Protein AF-A0A0H5DNP0-F1 (afdb_monomer_lite)

Secondary structure (DSSP, 8-state):
-------SSHHHHHHHHHHHHHHHHHHHHHHHHHHHHHHHHHHHHHHHHHHHHHHHHHHHHHHHHHH---EEEEEEEETTEEEEEEEE-SS---HHHHHHT--EEESS--EEEEESS-----TTEEEEEE-SSSS---EEEEEEESSS-TTSTT--EEEEEEESSS---EEESSHHHHHHHHHHHHHHHHHHHHHHHHHHHHHHHHHHHHHTTS---PPP-----

pLDDT: mean 80.4, std 15.65, range [38.09, 96.31]

Sequence (225 aa):
MIFRNGQRIGRRCLTLIEMLIVIAVLSFVGSLVAFGIHAARQKQLFLSEAEEVLKAARMAQDLLLILDADTTLKFQADEEGILYWISVEGGKADSFMRNLNKKRRLKSIHVVEFDDGMADREEGQLSLHFLSSGSSLPKGILRISTALSSKEDSALSRYIAFSGYPSYIRSVSTMEEARSIIEEDNEGGELVVRMMQEEVAQLSQRGTAVEGKSESKKPDEKNSP

Structure (mmCIF, N/CA/C/O backbone):
data_AF-A0A0H5DNP0-F1
#
_entry.id   AF-A0A0H5DNP0-F1
#
loop_
_atom_site.group_PDB
_atom_site.id
_atom_site.type_symbol
_atom_site.label_atom_id
_atom_site.label_alt_id
_atom_site.label_comp_id
_atom_site.label_asym_id
_atom_site.label_entity_id
_atom_site.label_seq_id
_atom_site.pdbx_PDB_ins_code
_atom_site.Cartn_x
_atom_site.Cartn_y
_atom_site.Cartn_z
_atom_site.occupancy
_atom_site.B_iso_or_equiv
_atom_site.auth_seq_id
_atom_site.auth_comp_id
_atom_site.auth_asym_id
_atom_site.auth_atom_id
_atom_site.pdbx_PDB_model_num
ATOM 1 N N . MET A 1 1 ? -47.467 -9.319 75.722 1.00 38.09 1 MET A N 1
ATOM 2 C CA . MET A 1 1 ? -46.742 -10.084 74.681 1.00 38.09 1 MET A CA 1
ATOM 3 C C . MET A 1 1 ? -46.503 -9.155 73.499 1.00 38.09 1 MET A C 1
ATOM 5 O O . MET A 1 1 ? -47.449 -8.844 72.794 1.00 38.09 1 MET A O 1
ATOM 9 N N . ILE A 1 2 ? -45.286 -8.627 73.344 1.00 38.56 2 ILE A N 1
ATOM 10 C CA . ILE A 1 2 ? -44.931 -7.697 72.259 1.00 38.56 2 ILE A CA 1
ATOM 11 C C . ILE A 1 2 ? -43.946 -8.430 71.345 1.00 38.56 2 ILE A C 1
ATOM 13 O O . ILE A 1 2 ? -42.793 -8.637 71.720 1.00 38.56 2 ILE A O 1
ATOM 17 N N . PHE A 1 3 ? -44.403 -8.855 70.166 1.00 44.28 3 PHE A N 1
ATOM 18 C CA . PHE A 1 3 ? -43.534 -9.420 69.134 1.00 44.28 3 PHE A CA 1
ATOM 19 C C . PHE A 1 3 ? -42.919 -8.283 68.308 1.00 44.28 3 PHE A C 1
ATOM 21 O O . PHE A 1 3 ? -43.591 -7.608 67.532 1.00 44.28 3 PHE A O 1
ATOM 28 N N . ARG A 1 4 ? -41.613 -8.075 68.498 1.00 48.22 4 ARG A N 1
ATOM 29 C CA . ARG A 1 4 ? -40.752 -7.223 67.668 1.00 48.22 4 ARG A CA 1
ATOM 30 C C . ARG A 1 4 ? -40.645 -7.811 66.254 1.00 48.22 4 ARG A C 1
ATOM 32 O O . ARG A 1 4 ? -39.921 -8.779 66.052 1.00 48.22 4 ARG A O 1
ATOM 39 N N . ASN A 1 5 ? -41.288 -7.180 65.274 1.00 51.72 5 ASN A N 1
ATOM 40 C CA . ASN A 1 5 ? -41.051 -7.404 63.845 1.00 51.72 5 ASN A CA 1
ATOM 41 C C . ASN A 1 5 ? -40.584 -6.087 63.215 1.00 51.72 5 ASN A C 1
ATOM 43 O O . ASN A 1 5 ? -41.399 -5.212 62.949 1.00 51.72 5 ASN A O 1
ATOM 47 N N . GLY A 1 6 ? -39.275 -5.912 63.003 1.00 52.75 6 GLY A N 1
ATOM 48 C CA . GLY A 1 6 ? -38.782 -4.636 62.468 1.00 52.75 6 GLY A CA 1
ATOM 49 C C . GLY A 1 6 ? -37.309 -4.540 62.072 1.00 52.75 6 GLY A C 1
ATOM 50 O O . GLY A 1 6 ? -36.767 -3.448 62.154 1.00 52.75 6 GLY A O 1
ATOM 51 N N . GLN A 1 7 ? -36.623 -5.624 61.673 1.00 53.94 7 GLN A N 1
ATOM 52 C CA . GLN A 1 7 ? -35.177 -5.536 61.358 1.00 53.94 7 GLN A CA 1
ATOM 53 C C . GLN A 1 7 ? -34.647 -6.398 60.190 1.00 53.94 7 GLN A C 1
ATOM 55 O O . GLN A 1 7 ? -33.447 -6.638 60.106 1.00 53.94 7 GLN A O 1
ATOM 60 N N . ARG A 1 8 ? -35.476 -6.852 59.237 1.00 51.91 8 ARG A N 1
ATOM 61 C CA . ARG A 1 8 ? -34.971 -7.679 58.107 1.00 51.91 8 ARG A CA 1
ATOM 62 C C . ARG A 1 8 ? -34.843 -6.975 56.750 1.00 51.91 8 ARG A C 1
ATOM 64 O O . ARG A 1 8 ? -34.269 -7.561 55.838 1.00 51.91 8 ARG A O 1
ATOM 71 N N . ILE A 1 9 ? -35.315 -5.735 56.604 1.00 55.84 9 ILE A N 1
ATOM 72 C CA . ILE A 1 9 ? -35.369 -5.053 55.294 1.00 55.84 9 ILE A CA 1
ATOM 73 C C . ILE A 1 9 ? -34.032 -4.363 54.942 1.00 55.84 9 ILE A C 1
ATOM 75 O O . ILE A 1 9 ? -33.612 -4.397 53.789 1.00 55.84 9 ILE A O 1
ATOM 79 N N . GLY A 1 10 ? -33.285 -3.847 55.927 1.00 53.66 10 GLY A N 1
ATOM 80 C CA . GLY A 1 10 ? -32.052 -3.077 55.683 1.00 53.66 10 GLY A CA 1
ATOM 81 C C . GLY A 1 10 ? -30.870 -3.863 55.093 1.00 53.66 10 GLY A C 1
ATOM 82 O O . GLY A 1 10 ? -30.075 -3.298 54.350 1.00 53.66 10 GLY A O 1
ATOM 83 N N . ARG A 1 11 ? -30.759 -5.176 55.355 1.00 56.38 11 ARG A N 1
ATOM 84 C CA . ARG A 1 11 ? -29.649 -5.998 54.825 1.00 56.38 11 ARG A CA 1
ATOM 85 C C . ARG A 1 11 ? -29.811 -6.360 53.345 1.00 56.38 11 ARG A C 1
ATOM 87 O O . ARG A 1 11 ? -28.810 -6.533 52.667 1.00 56.38 11 ARG A O 1
ATOM 94 N N . ARG A 1 12 ? -31.047 -6.448 52.835 1.00 58.09 12 ARG A N 1
ATOM 95 C CA . ARG A 1 12 ? -31.318 -6.830 51.435 1.00 58.09 12 ARG A CA 1
ATOM 96 C C . ARG A 1 12 ? -31.087 -5.681 50.449 1.00 58.09 12 ARG A C 1
ATOM 98 O O . ARG A 1 12 ? -30.628 -5.921 49.338 1.00 58.09 12 ARG A O 1
ATOM 105 N N . CYS A 1 13 ? -31.365 -4.439 50.850 1.00 59.78 13 CYS A N 1
ATOM 106 C CA . CYS A 1 13 ? -31.064 -3.275 50.010 1.00 59.78 13 CYS A CA 1
ATOM 107 C C . CYS A 1 13 ? -29.554 -3.031 49.886 1.00 59.78 13 CYS A C 1
ATOM 109 O O . CYS A 1 13 ? -29.095 -2.674 48.808 1.00 59.78 13 CYS A O 1
ATOM 111 N N . LEU A 1 14 ? -28.779 -3.294 50.946 1.00 64.88 14 LEU A N 1
ATOM 112 C CA . LEU A 1 14 ? -27.315 -3.218 50.901 1.00 64.88 14 LEU A CA 1
ATOM 113 C C . LEU A 1 14 ? -26.719 -4.218 49.899 1.00 64.88 14 LEU A C 1
ATOM 115 O O . LEU A 1 14 ? -25.912 -3.821 49.068 1.00 64.88 14 LEU A O 1
ATOM 119 N N . THR A 1 15 ? -27.196 -5.468 49.891 1.00 81.62 15 THR A N 1
ATOM 120 C CA . THR A 1 15 ? -26.744 -6.476 48.915 1.00 81.62 15 THR A CA 1
ATOM 121 C C . THR A 1 15 ? -27.162 -6.150 47.477 1.00 81.62 15 THR A C 1
ATOM 123 O O . THR A 1 15 ? -26.454 -6.498 46.540 1.00 81.62 15 THR A O 1
ATOM 126 N N . LEU A 1 16 ? -28.300 -5.474 47.274 1.00 84.19 16 LEU A N 1
ATOM 127 C CA . LEU A 1 16 ? -28.730 -5.039 45.937 1.00 84.19 16 LEU A CA 1
ATOM 128 C C . LEU A 1 16 ? -27.881 -3.877 45.412 1.00 84.19 16 LEU A C 1
ATOM 130 O O . LEU A 1 16 ? -27.494 -3.892 44.247 1.00 84.19 16 LEU A O 1
ATOM 134 N N . ILE A 1 17 ? -27.570 -2.897 46.265 1.00 90.06 17 ILE A N 1
ATOM 135 C CA . ILE A 1 17 ? -26.695 -1.772 45.908 1.00 90.06 17 ILE A CA 1
ATOM 136 C C . ILE A 1 17 ? -25.287 -2.276 45.584 1.00 90.06 17 ILE A C 1
ATOM 138 O O . ILE A 1 17 ? -24.715 -1.863 44.582 1.00 90.06 17 ILE A O 1
ATOM 142 N N . GLU A 1 18 ? -24.752 -3.202 46.381 1.00 89.19 18 GLU A N 1
ATOM 143 C CA . GLU A 1 18 ? -23.441 -3.812 46.138 1.00 89.19 18 GLU A CA 1
ATOM 144 C C . GLU A 1 18 ? -23.388 -4.521 44.777 1.00 89.19 18 GLU A C 1
ATOM 146 O O . GLU A 1 18 ? -22.484 -4.263 43.984 1.00 89.19 18 GLU A O 1
ATOM 151 N N . MET A 1 19 ? -24.407 -5.320 44.443 1.00 92.50 19 MET A N 1
ATOM 152 C CA . MET A 1 19 ? -24.495 -5.974 43.131 1.00 92.50 19 MET A CA 1
ATOM 153 C C . MET A 1 19 ? -24.614 -4.965 41.980 1.00 92.50 19 MET A C 1
ATOM 155 O O . MET A 1 19 ? -24.016 -5.167 40.925 1.00 92.50 19 MET A O 1
ATOM 159 N N . LEU A 1 20 ? -25.335 -3.857 42.175 1.00 93.50 20 LEU A N 1
ATOM 160 C CA . LEU A 1 20 ? -25.466 -2.801 41.166 1.00 93.50 20 LEU A CA 1
ATOM 161 C C . LEU A 1 20 ? -24.128 -2.080 40.938 1.00 93.50 20 LEU A C 1
ATOM 163 O O . LEU A 1 20 ? -23.745 -1.853 39.792 1.00 93.50 20 LEU A O 1
ATOM 167 N N . ILE A 1 21 ? -23.380 -1.798 42.010 1.00 94.25 21 ILE A N 1
ATOM 168 C CA . ILE A 1 21 ? -22.028 -1.226 41.928 1.00 94.25 21 ILE A CA 1
ATOM 169 C C . ILE A 1 21 ? -21.092 -2.175 41.176 1.00 94.25 21 ILE A C 1
ATOM 171 O O . ILE A 1 21 ? -20.378 -1.736 40.276 1.00 94.25 21 ILE A O 1
ATOM 175 N N . VAL A 1 22 ? -21.121 -3.475 41.482 1.00 95.38 22 VAL A N 1
ATOM 176 C CA . VAL A 1 22 ? -20.287 -4.470 40.788 1.00 95.38 22 VAL A CA 1
ATOM 177 C C . VAL A 1 22 ? -20.602 -4.500 39.292 1.00 95.38 22 VAL A C 1
ATOM 179 O O . VAL A 1 22 ? -19.685 -4.425 38.475 1.00 95.38 22 VAL A O 1
ATOM 182 N N . ILE A 1 23 ? -21.882 -4.537 38.910 1.00 95.25 23 ILE A N 1
ATOM 183 C CA . ILE A 1 23 ? -22.286 -4.523 37.495 1.00 95.25 23 ILE A CA 1
ATOM 184 C C . ILE A 1 23 ? -21.853 -3.219 36.811 1.00 95.25 23 ILE A C 1
ATOM 186 O O . ILE A 1 23 ? -21.382 -3.260 35.673 1.00 95.25 23 ILE A O 1
ATOM 190 N N . ALA A 1 24 ? -21.965 -2.075 37.492 1.00 95.50 24 ALA A N 1
ATOM 191 C CA . ALA A 1 24 ? -21.543 -0.783 36.954 1.00 95.50 24 ALA A CA 1
ATOM 192 C C . ALA A 1 24 ? -20.029 -0.739 36.692 1.00 95.50 24 ALA A C 1
ATOM 194 O O . ALA A 1 24 ? -19.606 -0.339 35.606 1.00 95.50 24 ALA A O 1
ATOM 195 N N . VAL A 1 25 ? -19.216 -1.217 37.640 1.00 95.19 25 VAL A N 1
ATOM 196 C CA . VAL A 1 25 ? -17.754 -1.291 37.483 1.00 95.19 25 VAL A CA 1
ATOM 197 C C . VAL A 1 25 ? -17.376 -2.256 36.357 1.00 95.19 25 VAL A C 1
ATOM 199 O O . VAL A 1 25 ? -16.567 -1.903 35.500 1.00 95.19 25 VAL A O 1
ATOM 202 N N . LEU A 1 26 ? -17.996 -3.439 36.298 1.00 94.50 26 LEU A N 1
ATOM 203 C CA . LEU A 1 26 ? -17.741 -4.412 35.230 1.00 94.50 26 LEU A CA 1
ATOM 204 C C . LEU A 1 26 ? -18.123 -3.868 33.848 1.00 94.50 26 LEU A C 1
ATOM 206 O O . LEU A 1 26 ? -17.372 -4.047 32.891 1.00 94.50 26 LEU A O 1
ATOM 210 N N . SER A 1 27 ? -19.251 -3.164 33.745 1.00 94.94 27 SER A N 1
ATOM 211 C CA . SER A 1 27 ? -19.703 -2.553 32.487 1.00 94.94 27 SER A CA 1
ATOM 212 C C . SER A 1 27 ? -18.768 -1.431 32.035 1.00 94.94 27 SER A C 1
ATOM 214 O O . SER A 1 27 ? -18.449 -1.327 30.848 1.00 94.94 27 SER A O 1
ATOM 216 N N . PHE A 1 28 ? -18.280 -0.617 32.975 1.00 95.12 28 PHE A N 1
ATOM 217 C CA . PHE A 1 28 ? -17.317 0.443 32.687 1.00 95.12 28 PHE A CA 1
ATOM 218 C C . PHE A 1 28 ? -15.991 -0.123 32.162 1.00 95.12 28 PHE A C 1
ATOM 220 O O . PHE A 1 28 ? -15.521 0.289 31.100 1.00 95.12 28 PHE A O 1
ATOM 227 N N . VAL A 1 29 ? -15.429 -1.127 32.844 1.00 93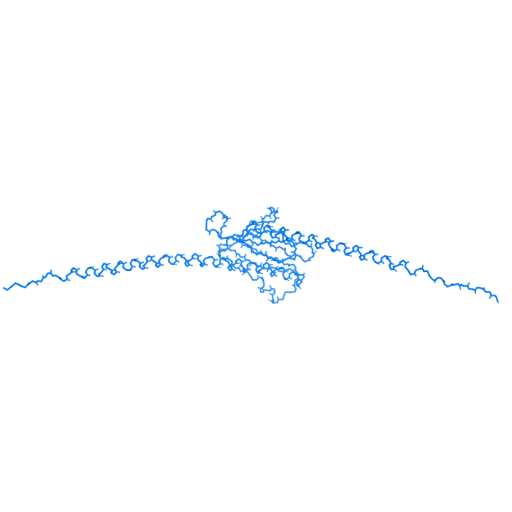.88 29 VAL A N 1
ATOM 228 C CA . VAL A 1 29 ? -14.193 -1.796 32.401 1.00 93.88 29 VAL A CA 1
ATOM 229 C C . VAL A 1 29 ? -14.397 -2.485 31.048 1.00 93.88 29 VAL A C 1
ATOM 231 O O . VAL A 1 29 ? -13.568 -2.329 30.152 1.00 93.88 29 VAL A O 1
ATOM 234 N N . GLY A 1 30 ? -15.518 -3.189 30.862 1.00 93.25 30 GLY A N 1
ATOM 235 C CA . GLY A 1 30 ? -15.853 -3.839 29.592 1.00 93.25 30 GLY A CA 1
ATOM 236 C C . GLY A 1 30 ? -15.929 -2.855 28.422 1.00 93.25 30 GLY A C 1
ATOM 237 O O . GLY A 1 30 ? -15.445 -3.154 27.330 1.00 93.25 30 GLY A O 1
ATOM 238 N N . SER A 1 31 ? -16.456 -1.653 28.665 1.00 91.38 31 SER A N 1
ATOM 239 C CA . SER A 1 31 ? -16.546 -0.599 27.649 1.00 91.38 31 SER A CA 1
ATOM 240 C C . SER A 1 31 ? -15.160 -0.123 27.204 1.00 91.38 31 SER A C 1
ATOM 242 O O . SER A 1 31 ? -14.899 -0.051 26.005 1.00 91.38 31 SER A O 1
ATOM 244 N N . LEU A 1 32 ? -14.238 0.126 28.143 1.00 91.88 32 LEU A N 1
ATOM 245 C CA . LEU A 1 32 ? -12.862 0.541 27.826 1.00 91.88 32 LEU A CA 1
ATOM 246 C C . LEU A 1 32 ? -12.121 -0.500 26.973 1.00 91.88 32 LEU A C 1
ATOM 248 O O . LEU A 1 32 ? -11.436 -0.146 26.012 1.00 91.88 32 LEU A O 1
ATOM 252 N N . VAL A 1 33 ? -12.297 -1.788 27.283 1.00 92.06 33 VAL A N 1
ATOM 253 C CA . VAL A 1 33 ? -11.699 -2.884 26.504 1.00 92.06 33 VAL A CA 1
ATOM 254 C C . VAL A 1 33 ? -12.276 -2.933 25.086 1.00 92.06 33 VAL A C 1
ATOM 256 O O . VAL A 1 33 ? -11.523 -3.079 24.121 1.00 92.06 33 VAL A O 1
ATOM 259 N N . ALA A 1 34 ? -13.594 -2.765 24.938 1.00 90.12 34 ALA A N 1
ATOM 260 C CA . ALA A 1 34 ? -14.252 -2.776 23.633 1.00 90.12 34 ALA A CA 1
ATOM 261 C C . ALA A 1 34 ? -13.723 -1.670 22.698 1.00 90.12 34 ALA A C 1
ATOM 263 O O . ALA A 1 34 ? -13.459 -1.941 21.523 1.00 90.12 34 ALA A O 1
ATOM 264 N N . PHE A 1 35 ? -13.489 -0.459 23.221 1.00 86.81 35 PHE A N 1
ATOM 265 C CA . PHE A 1 35 ? -12.877 0.633 22.453 1.00 86.81 35 PHE A CA 1
ATOM 266 C C . PHE A 1 35 ? -11.472 0.275 21.946 1.00 86.81 35 PHE A C 1
ATOM 268 O O . PHE A 1 35 ? -11.165 0.497 20.773 1.00 86.81 35 PHE A O 1
ATOM 275 N N . GLY A 1 36 ? -10.638 -0.338 22.794 1.00 88.12 36 GLY A N 1
ATOM 276 C CA . GLY A 1 36 ? -9.288 -0.764 22.413 1.00 88.12 36 GLY A CA 1
ATOM 277 C C . GLY A 1 36 ? -9.281 -1.815 21.298 1.00 88.12 36 GLY A C 1
ATOM 278 O O . GLY A 1 36 ? -8.507 -1.706 20.346 1.00 88.12 36 GLY A O 1
ATOM 279 N N . ILE A 1 37 ? -10.187 -2.798 21.369 1.00 91.88 37 ILE A N 1
ATOM 280 C CA . ILE A 1 37 ? -10.324 -3.843 20.340 1.00 91.88 37 ILE A CA 1
ATOM 281 C C . ILE A 1 37 ? -10.739 -3.235 18.998 1.00 91.88 37 ILE A C 1
ATOM 283 O O . ILE A 1 37 ? -10.206 -3.622 17.957 1.00 91.88 37 ILE A O 1
ATOM 287 N N . HIS A 1 38 ? -11.665 -2.274 19.004 1.00 88.81 38 HIS A N 1
ATOM 288 C CA . HIS A 1 38 ? -12.127 -1.636 17.775 1.00 88.81 38 HIS A CA 1
ATOM 289 C C . HIS A 1 38 ? -11.000 -0.866 17.069 1.00 88.81 38 HIS A C 1
ATOM 291 O O . HIS A 1 38 ? -10.777 -1.063 15.873 1.00 88.81 38 HIS A O 1
ATOM 297 N N . ALA A 1 39 ? -10.243 -0.055 17.816 1.00 88.00 39 ALA A N 1
ATOM 298 C CA . ALA A 1 39 ? -9.102 0.686 17.278 1.00 88.00 39 ALA A CA 1
ATOM 299 C C . ALA A 1 39 ? -8.001 -0.255 16.751 1.00 88.00 39 ALA A C 1
ATOM 301 O O . ALA A 1 39 ? -7.472 -0.057 15.654 1.00 88.00 39 ALA A O 1
ATOM 302 N N . ALA A 1 40 ? -7.697 -1.328 17.491 1.00 90.44 40 ALA A N 1
ATOM 303 C CA . ALA A 1 40 ? -6.725 -2.333 17.065 1.00 90.44 40 ALA A CA 1
ATOM 304 C C . ALA A 1 40 ? -7.161 -3.049 15.777 1.00 90.44 40 ALA A C 1
ATOM 306 O O . ALA A 1 40 ? -6.348 -3.237 14.870 1.00 90.44 40 ALA A O 1
ATOM 307 N N . ARG A 1 41 ? -8.451 -3.390 15.662 1.00 92.88 41 ARG A N 1
ATOM 308 C CA . ARG A 1 41 ? -9.015 -4.025 14.465 1.00 92.88 41 ARG A CA 1
ATOM 309 C C . ARG A 1 41 ? -8.911 -3.117 13.243 1.00 92.88 41 ARG A C 1
ATOM 311 O O . ARG A 1 41 ? -8.479 -3.586 12.195 1.00 92.88 41 ARG A O 1
ATOM 318 N N . GLN A 1 42 ? -9.273 -1.839 13.365 1.00 90.31 42 GLN A N 1
ATOM 319 C CA . GLN A 1 42 ? -9.152 -0.881 12.258 1.00 90.31 42 GLN A CA 1
ATOM 320 C C . GLN A 1 42 ? -7.700 -0.740 11.793 1.00 90.31 42 GLN A C 1
ATOM 322 O O . GLN A 1 42 ? -7.424 -0.812 10.596 1.00 90.31 42 GLN A O 1
ATOM 327 N N . LYS A 1 43 ? -6.759 -0.643 12.739 1.00 92.75 43 LYS A N 1
ATOM 328 C CA . LYS A 1 43 ? -5.328 -0.599 12.427 1.00 92.75 43 LYS A CA 1
ATOM 329 C C . LYS A 1 43 ? -4.850 -1.856 11.704 1.00 92.75 43 LYS A C 1
ATOM 331 O O . LYS A 1 43 ? -4.099 -1.755 10.739 1.00 92.75 43 LYS A O 1
ATOM 336 N N . GLN A 1 44 ? -5.281 -3.032 12.151 1.00 94.19 44 GLN A N 1
ATOM 337 C CA . GLN A 1 44 ? -4.913 -4.295 11.517 1.00 94.19 44 GLN A CA 1
ATOM 338 C C . GLN A 1 44 ? -5.464 -4.405 10.090 1.00 94.19 44 GLN A C 1
ATOM 340 O O . GLN A 1 44 ? -4.735 -4.838 9.200 1.00 94.19 44 GLN A O 1
ATOM 345 N N . LEU A 1 45 ? -6.719 -4.002 9.866 1.00 93.56 45 LEU A N 1
ATOM 346 C CA . LEU A 1 45 ? -7.322 -4.011 8.532 1.00 93.56 45 LEU A CA 1
ATOM 347 C C . LEU A 1 45 ? -6.562 -3.085 7.579 1.00 93.56 45 LEU A C 1
ATOM 349 O O . LEU A 1 45 ? -6.162 -3.525 6.506 1.00 93.56 45 LEU A O 1
ATOM 353 N N . PHE A 1 46 ? -6.261 -1.860 8.014 1.00 95.12 46 PHE A N 1
ATOM 354 C CA . PHE A 1 46 ? -5.450 -0.927 7.233 1.00 95.12 46 PHE A CA 1
ATOM 355 C C . PHE A 1 46 ? -4.066 -1.497 6.890 1.00 95.12 46 PHE A C 1
ATOM 357 O O . PHE A 1 46 ? -3.642 -1.434 5.741 1.00 95.12 46 PHE A O 1
ATOM 364 N N . LEU A 1 47 ? -3.362 -2.083 7.865 1.00 95.06 47 LEU A N 1
ATOM 365 C CA . LEU A 1 47 ? -2.038 -2.665 7.625 1.00 95.06 47 LEU A CA 1
ATOM 366 C C . LEU A 1 47 ? -2.092 -3.849 6.653 1.00 95.06 47 LEU A C 1
ATOM 368 O O . LEU A 1 47 ? -1.232 -3.951 5.782 1.00 95.06 47 LEU A O 1
ATOM 372 N N . SER A 1 48 ? -3.103 -4.711 6.780 1.00 96.31 48 SER A N 1
ATOM 373 C CA . SER A 1 48 ? -3.307 -5.842 5.871 1.00 96.31 48 SER A CA 1
ATOM 374 C C . SER A 1 48 ? -3.596 -5.376 4.445 1.00 96.31 48 SER A C 1
ATOM 376 O O . SER A 1 48 ? -3.056 -5.942 3.499 1.00 96.31 48 SER A O 1
ATOM 378 N N . GLU A 1 49 ? -4.435 -4.352 4.285 1.00 95.56 49 GLU A N 1
ATOM 379 C CA . GLU A 1 49 ? -4.756 -3.768 2.979 1.00 95.56 49 GLU A CA 1
ATOM 380 C C . GLU A 1 49 ? -3.533 -3.070 2.359 1.00 95.56 49 GLU A C 1
ATOM 382 O O . GLU A 1 49 ? -3.244 -3.259 1.179 1.00 95.56 49 GLU A O 1
ATOM 387 N N . ALA A 1 50 ? -2.753 -2.327 3.151 1.00 95.25 50 ALA A N 1
ATOM 388 C CA . ALA A 1 50 ? -1.519 -1.692 2.684 1.00 95.25 50 ALA A CA 1
ATOM 389 C C . ALA A 1 50 ? -0.470 -2.725 2.232 1.00 95.25 50 ALA A C 1
ATOM 391 O O . ALA A 1 50 ? 0.210 -2.528 1.223 1.00 95.25 50 ALA A O 1
ATOM 392 N N . GLU A 1 51 ? -0.355 -3.849 2.946 1.00 95.94 51 GLU A N 1
ATOM 393 C CA . GLU A 1 51 ? 0.503 -4.965 2.542 1.00 95.94 51 GLU A CA 1
ATOM 394 C C . GLU A 1 51 ? 0.008 -5.618 1.241 1.00 95.94 51 GLU A C 1
ATOM 396 O O . GLU A 1 51 ? 0.816 -6.036 0.410 1.00 95.94 51 GLU A O 1
ATOM 401 N N . GLU A 1 52 ? -1.308 -5.683 1.028 1.00 95.25 52 GLU A N 1
ATOM 402 C CA . GLU A 1 52 ? -1.887 -6.188 -0.217 1.00 95.25 52 GLU A CA 1
ATOM 403 C C . GLU A 1 52 ? -1.530 -5.298 -1.415 1.00 95.25 52 GLU A C 1
ATOM 405 O O . GLU A 1 52 ? -1.131 -5.813 -2.463 1.00 95.25 52 GLU A O 1
ATOM 410 N N . VAL A 1 53 ? -1.584 -3.972 -1.246 1.00 95.44 53 VAL A N 1
ATOM 411 C CA . VAL A 1 53 ? -1.153 -3.008 -2.273 1.00 95.44 53 VAL A CA 1
ATOM 412 C C . VAL A 1 53 ? 0.343 -3.140 -2.562 1.00 95.44 53 VAL A C 1
ATOM 414 O O . VAL A 1 53 ? 0.742 -3.195 -3.725 1.00 95.44 53 VAL A O 1
ATOM 417 N N . LEU A 1 54 ? 1.178 -3.268 -1.526 1.00 96.00 54 LEU A N 1
ATOM 418 C CA . LEU A 1 54 ? 2.617 -3.496 -1.685 1.00 96.00 54 LEU A CA 1
ATOM 419 C C . LEU A 1 54 ? 2.912 -4.784 -2.465 1.00 96.00 54 LEU A C 1
ATOM 421 O O . LEU A 1 54 ? 3.752 -4.791 -3.365 1.00 96.00 54 LEU A O 1
ATOM 425 N N . LYS A 1 55 ? 2.212 -5.876 -2.140 1.00 95.31 55 LYS A N 1
ATOM 426 C CA . LYS A 1 55 ? 2.328 -7.148 -2.866 1.00 95.31 55 LYS A CA 1
ATOM 427 C C . LYS A 1 55 ? 1.888 -7.007 -4.318 1.00 95.31 55 LYS A C 1
ATOM 429 O O . LYS A 1 55 ? 2.546 -7.566 -5.186 1.00 95.31 55 LYS A O 1
ATOM 434 N N . ALA A 1 56 ? 0.821 -6.257 -4.588 1.00 94.00 56 ALA A N 1
ATOM 435 C CA . ALA A 1 56 ? 0.359 -5.998 -5.949 1.00 94.00 56 ALA A CA 1
ATOM 436 C C . ALA A 1 56 ? 1.384 -5.192 -6.763 1.00 94.00 56 ALA A C 1
ATOM 438 O O . ALA A 1 56 ? 1.642 -5.533 -7.913 1.00 94.00 56 ALA A O 1
ATOM 439 N N . ALA A 1 57 ? 2.015 -4.181 -6.159 1.00 94.38 57 ALA A N 1
ATOM 440 C CA . ALA A 1 57 ? 3.078 -3.405 -6.797 1.00 94.38 57 ALA A CA 1
ATOM 441 C C . ALA A 1 57 ? 4.307 -4.269 -7.125 1.00 94.38 57 ALA A C 1
ATOM 443 O O . ALA A 1 57 ? 4.801 -4.236 -8.249 1.00 94.38 57 ALA A O 1
ATOM 444 N N . ARG A 1 58 ? 4.754 -5.104 -6.177 1.00 94.56 58 ARG A N 1
ATOM 445 C CA . ARG A 1 58 ? 5.848 -6.064 -6.413 1.00 94.56 58 ARG A CA 1
ATOM 446 C C . ARG A 1 58 ? 5.492 -7.064 -7.499 1.00 94.56 58 ARG A C 1
ATOM 448 O O . ARG A 1 58 ? 6.275 -7.269 -8.408 1.00 94.56 58 ARG A O 1
ATOM 455 N N . MET A 1 59 ? 4.281 -7.612 -7.452 1.00 92.31 59 MET A N 1
ATOM 456 C CA . MET A 1 59 ? 3.792 -8.525 -8.478 1.00 92.31 59 MET A CA 1
ATOM 457 C C . MET A 1 59 ? 3.752 -7.859 -9.858 1.00 92.31 59 MET A C 1
ATOM 459 O O . MET A 1 59 ? 4.097 -8.508 -10.835 1.00 92.31 59 MET A O 1
ATOM 463 N N . ALA A 1 60 ? 3.372 -6.583 -9.965 1.00 91.50 60 ALA A N 1
ATOM 464 C CA . ALA A 1 60 ? 3.393 -5.866 -11.239 1.00 91.50 60 ALA A CA 1
ATOM 465 C C . ALA A 1 60 ? 4.818 -5.731 -11.808 1.00 91.50 60 ALA A C 1
ATOM 467 O O . ALA A 1 60 ? 5.009 -5.938 -13.007 1.00 91.50 60 ALA A O 1
ATOM 468 N N . GLN A 1 61 ? 5.807 -5.459 -10.950 1.00 91.62 61 GLN A N 1
ATOM 469 C CA . GLN A 1 61 ? 7.225 -5.451 -11.321 1.00 91.62 61 GLN A CA 1
ATOM 470 C C . GLN A 1 61 ? 7.752 -6.859 -11.648 1.00 91.62 61 GLN A C 1
ATOM 472 O O . GLN A 1 61 ? 8.506 -7.025 -12.599 1.00 91.62 61 GLN A O 1
ATOM 477 N N . ASP A 1 62 ? 7.355 -7.888 -10.905 1.00 90.00 62 ASP A N 1
ATOM 478 C CA . ASP A 1 62 ? 7.787 -9.264 -11.168 1.00 90.00 62 ASP A CA 1
ATOM 479 C C . ASP A 1 62 ? 7.213 -9.776 -12.495 1.00 90.00 62 ASP A C 1
ATOM 481 O O . ASP A 1 62 ? 7.920 -10.407 -13.276 1.00 90.00 62 ASP A O 1
ATOM 485 N N . LEU A 1 63 ? 5.942 -9.473 -12.785 1.00 88.19 63 LEU A N 1
ATOM 486 C CA . LEU A 1 63 ? 5.312 -9.803 -14.067 1.00 88.19 63 LEU A CA 1
ATOM 487 C C . LEU A 1 63 ? 6.035 -9.121 -15.225 1.00 88.19 63 LEU A C 1
ATOM 489 O O . LEU A 1 63 ? 6.279 -9.770 -16.239 1.00 88.19 63 LEU A O 1
ATOM 493 N N . LEU A 1 64 ? 6.428 -7.862 -15.036 1.00 87.38 64 LEU A N 1
ATOM 494 C CA . LEU A 1 64 ? 7.238 -7.135 -15.997 1.00 87.38 64 LEU A CA 1
ATOM 495 C C . LEU A 1 64 ? 8.563 -7.862 -16.272 1.00 87.38 64 LEU A C 1
ATOM 497 O O . LEU A 1 64 ? 8.891 -8.145 -17.419 1.00 87.38 64 LEU A O 1
ATOM 501 N N . LEU A 1 65 ? 9.315 -8.189 -15.219 1.00 86.94 65 LEU A N 1
ATOM 502 C CA . LEU A 1 65 ? 10.655 -8.773 -15.340 1.00 86.94 65 LEU A CA 1
ATOM 503 C C . LEU A 1 65 ? 10.647 -10.217 -15.860 1.00 86.94 65 LEU A C 1
ATOM 505 O O . LEU A 1 65 ? 11.594 -10.635 -16.520 1.00 86.94 65 LEU A O 1
ATOM 509 N N . ILE A 1 66 ? 9.611 -10.994 -15.535 1.00 86.56 66 ILE A N 1
ATOM 510 C CA . ILE A 1 66 ? 9.531 -12.422 -15.879 1.00 86.56 66 ILE A CA 1
ATOM 511 C C . ILE A 1 66 ? 8.883 -12.633 -17.249 1.00 86.56 66 ILE A C 1
ATOM 513 O O . ILE A 1 66 ? 9.303 -13.523 -17.989 1.00 86.56 66 ILE A O 1
ATOM 517 N N . LEU A 1 67 ? 7.834 -11.869 -17.568 1.00 82.81 67 LEU A N 1
ATOM 518 C CA . LEU A 1 67 ? 7.035 -12.061 -18.783 1.00 82.81 67 LEU A CA 1
ATOM 519 C C . LEU A 1 67 ? 7.365 -11.058 -19.889 1.00 82.81 67 LEU A C 1
ATOM 521 O O . LEU A 1 67 ? 6.799 -11.190 -20.973 1.00 82.81 67 LEU A O 1
ATOM 525 N N . ASP A 1 68 ? 8.237 -10.082 -19.619 1.00 83.56 68 ASP A N 1
ATOM 526 C CA . ASP A 1 68 ? 8.576 -8.987 -20.540 1.00 83.56 68 ASP A CA 1
ATOM 527 C C . ASP A 1 68 ? 7.332 -8.212 -21.021 1.00 83.56 68 ASP A C 1
ATOM 529 O O . ASP A 1 68 ? 7.274 -7.685 -22.131 1.00 83.56 68 ASP A O 1
ATOM 533 N N . ALA A 1 69 ? 6.293 -8.186 -20.181 1.00 83.88 69 ALA A N 1
ATOM 534 C CA . ALA A 1 69 ? 4.980 -7.651 -20.509 1.00 83.88 69 ALA A CA 1
ATOM 535 C C . ALA A 1 69 ? 4.719 -6.347 -19.757 1.00 83.88 69 ALA A C 1
ATOM 537 O O . ALA A 1 69 ? 4.991 -6.253 -18.561 1.00 83.88 69 ALA A O 1
ATOM 538 N N . ASP A 1 70 ? 4.130 -5.375 -20.447 1.00 88.38 70 ASP A N 1
ATOM 539 C CA . ASP A 1 70 ? 3.782 -4.090 -19.854 1.00 88.38 70 ASP A CA 1
ATOM 540 C C . ASP A 1 70 ? 2.639 -4.268 -18.846 1.00 88.38 70 ASP A C 1
ATOM 542 O O . ASP A 1 70 ? 1.534 -4.716 -19.175 1.00 88.38 70 ASP A O 1
ATOM 546 N N . THR A 1 71 ? 2.894 -3.908 -17.594 1.00 89.88 71 THR A N 1
ATOM 547 C CA . THR A 1 71 ? 1.950 -4.050 -16.484 1.00 89.88 71 THR A CA 1
ATOM 548 C C . THR A 1 71 ? 1.481 -2.680 -16.018 1.00 89.88 71 THR A C 1
ATOM 550 O O . THR A 1 71 ? 2.255 -1.745 -15.890 1.00 89.88 71 THR A O 1
ATOM 553 N N . THR A 1 72 ? 0.199 -2.531 -15.704 1.00 91.56 72 THR A N 1
ATOM 554 C CA . THR A 1 72 ? -0.352 -1.302 -15.124 1.00 91.56 72 THR A CA 1
ATOM 555 C C . THR A 1 72 ? -1.132 -1.628 -13.860 1.00 91.56 72 THR A C 1
ATOM 557 O O . THR A 1 72 ? -2.106 -2.382 -13.905 1.00 91.56 72 THR A O 1
ATOM 560 N N . LEU A 1 73 ? -0.743 -1.034 -12.734 1.00 93.06 73 LEU A N 1
ATOM 561 C CA . LEU A 1 73 ? -1.493 -1.090 -11.481 1.00 93.06 73 LEU A CA 1
ATOM 562 C C . LEU A 1 73 ? -2.437 0.112 -11.419 1.00 93.06 73 LEU A C 1
ATOM 564 O O . LEU A 1 73 ? -1.984 1.252 -11.368 1.00 93.06 73 LEU A O 1
ATOM 568 N N . LYS A 1 74 ? -3.746 -0.140 -11.442 1.00 92.88 74 LYS A N 1
ATOM 569 C CA . LYS A 1 74 ? -4.777 0.906 -11.461 1.00 92.88 74 LYS A CA 1
ATOM 570 C C . LYS A 1 74 ? -5.491 0.975 -10.121 1.00 92.88 74 LYS A C 1
ATOM 572 O O . LYS A 1 74 ? -5.813 -0.065 -9.548 1.00 92.88 74 LYS A O 1
ATOM 577 N N . PHE A 1 75 ? -5.780 2.190 -9.678 1.00 93.75 75 PHE A N 1
ATOM 578 C CA . PHE A 1 75 ? -6.599 2.526 -8.524 1.00 93.75 75 PHE A CA 1
ATOM 579 C C . PHE A 1 75 ? -7.737 3.434 -8.975 1.00 93.75 75 PHE A C 1
ATOM 581 O O . PHE A 1 75 ? -7.528 4.365 -9.751 1.00 93.75 75 PHE A O 1
ATOM 588 N N . GLN A 1 76 ? -8.934 3.169 -8.474 1.00 92.75 76 GLN A N 1
ATOM 589 C CA . GLN A 1 76 ? -10.136 3.936 -8.761 1.00 92.75 76 GLN A CA 1
ATOM 590 C C . GLN A 1 76 ? -10.883 4.173 -7.451 1.00 92.75 76 GLN A C 1
ATOM 592 O O . GLN A 1 76 ? -11.180 3.215 -6.730 1.00 92.75 76 GLN A O 1
ATOM 597 N N . ALA A 1 77 ? -11.176 5.435 -7.150 1.00 90.12 77 ALA A N 1
ATOM 598 C CA . ALA A 1 77 ? -12.029 5.782 -6.021 1.00 90.12 77 ALA A CA 1
ATOM 599 C C . ALA A 1 77 ? -13.466 5.287 -6.269 1.00 90.12 77 ALA A C 1
ATOM 601 O O . ALA A 1 77 ? -13.992 5.394 -7.378 1.00 90.12 77 ALA A O 1
ATOM 602 N N . ASP A 1 78 ? -14.077 4.720 -5.236 1.00 88.56 78 ASP A N 1
ATOM 603 C CA . ASP A 1 78 ? -15.427 4.158 -5.219 1.00 88.56 78 ASP A CA 1
ATOM 604 C C . ASP A 1 78 ? -16.150 4.633 -3.943 1.00 88.56 78 ASP A C 1
ATOM 606 O O . ASP A 1 78 ? -15.512 5.061 -2.979 1.00 88.56 78 ASP A O 1
ATOM 610 N N . GLU A 1 79 ? -17.480 4.553 -3.899 1.00 84.81 79 GLU A N 1
ATOM 611 C CA . GLU A 1 79 ? -18.263 5.013 -2.734 1.00 84.81 79 GLU A CA 1
ATOM 612 C C . GLU A 1 79 ? -17.938 4.215 -1.458 1.00 84.81 79 GLU A C 1
ATOM 614 O O . GLU A 1 79 ? -18.020 4.729 -0.345 1.00 84.81 79 GLU A O 1
ATOM 619 N N . GLU A 1 80 ? -17.541 2.949 -1.620 1.00 84.94 80 GLU A N 1
ATOM 620 C CA . GLU A 1 80 ? -17.213 2.028 -0.526 1.00 84.94 80 GLU A CA 1
ATOM 621 C C . GLU A 1 80 ? -15.702 1.902 -0.234 1.00 84.94 80 GLU A C 1
ATOM 623 O O . GLU A 1 80 ? -15.303 1.014 0.528 1.00 84.94 80 GLU A O 1
ATOM 628 N N . GLY A 1 81 ? -14.851 2.723 -0.859 1.00 87.81 81 GLY A N 1
ATOM 629 C CA . GLY A 1 81 ? -13.397 2.691 -0.668 1.00 87.81 81 GLY A CA 1
ATOM 630 C C . GLY A 1 81 ? -12.625 2.810 -1.978 1.00 87.81 81 GLY A C 1
ATOM 631 O O . GLY A 1 81 ? -13.014 3.551 -2.875 1.00 87.81 81 GLY A O 1
ATOM 632 N N . ILE A 1 82 ? -11.517 2.081 -2.113 1.00 91.75 82 ILE A N 1
ATOM 633 C CA . ILE A 1 82 ? -10.693 2.118 -3.331 1.00 91.75 82 ILE A CA 1
ATOM 634 C C . ILE A 1 82 ? -10.689 0.757 -4.010 1.00 91.75 82 ILE A C 1
ATOM 636 O O . ILE A 1 82 ? -10.377 -0.270 -3.403 1.00 91.75 82 ILE A O 1
ATOM 640 N N . LEU A 1 83 ? -11.009 0.745 -5.300 1.00 94.38 83 LEU A N 1
ATOM 641 C CA . LEU A 1 83 ? -10.839 -0.419 -6.155 1.00 94.38 83 LEU A CA 1
ATOM 642 C C . LEU A 1 83 ? -9.446 -0.403 -6.769 1.00 94.38 83 LEU A C 1
ATOM 644 O O . LEU A 1 83 ? -9.011 0.620 -7.288 1.00 94.38 83 LEU A O 1
ATOM 648 N N . TYR A 1 84 ? -8.778 -1.551 -6.778 1.00 94.06 84 TYR A N 1
ATOM 649 C CA . TYR A 1 84 ? -7.523 -1.713 -7.500 1.00 94.06 84 TYR A CA 1
ATOM 650 C C . TYR A 1 84 ? -7.480 -3.020 -8.290 1.00 94.06 84 TYR A C 1
ATOM 652 O O . TYR A 1 84 ? -8.156 -4.002 -7.959 1.00 94.06 84 TYR A O 1
ATOM 660 N N . TRP A 1 85 ? -6.712 -3.016 -9.376 1.00 94.12 85 TRP A N 1
ATOM 661 C CA . TRP A 1 85 ? -6.445 -4.195 -10.196 1.00 94.12 85 TRP A CA 1
ATOM 662 C C . TRP A 1 85 ? -5.149 -4.020 -10.984 1.00 94.12 85 TRP A C 1
ATOM 664 O O . TRP A 1 85 ? -4.711 -2.901 -11.258 1.00 94.12 85 TRP A O 1
ATOM 674 N N . ILE A 1 86 ? -4.548 -5.144 -11.360 1.00 92.12 86 ILE A N 1
ATOM 675 C CA . ILE A 1 86 ? -3.401 -5.181 -12.265 1.00 92.12 86 ILE A CA 1
ATOM 676 C C . ILE A 1 86 ? -3.952 -5.465 -13.659 1.00 92.12 86 ILE A C 1
ATOM 678 O O . ILE A 1 86 ? -4.765 -6.368 -13.819 1.00 92.12 86 ILE A O 1
ATOM 682 N N . SER A 1 87 ? -3.541 -4.678 -14.646 1.00 89.62 87 SER A N 1
ATOM 683 C CA . SER A 1 87 ? -3.814 -4.887 -16.067 1.00 89.62 87 SER A CA 1
ATOM 684 C C . SER A 1 87 ? -2.499 -5.201 -16.755 1.00 89.62 87 SER A C 1
ATOM 686 O O . SER A 1 87 ? -1.524 -4.503 -16.509 1.00 89.62 87 SER A O 1
ATOM 688 N N . VAL A 1 88 ? -2.455 -6.211 -17.617 1.00 87.81 88 VAL A N 1
ATOM 689 C CA . VAL A 1 88 ? -1.242 -6.533 -18.381 1.00 87.81 88 VAL A CA 1
ATOM 690 C C . VAL A 1 88 ? -1.538 -6.437 -19.868 1.00 87.81 88 VAL A C 1
ATOM 692 O O . VAL A 1 88 ? -2.535 -6.992 -20.340 1.00 87.81 88 VAL A O 1
ATOM 695 N N . GLU A 1 89 ? -0.678 -5.735 -20.589 1.00 81.12 89 GLU A N 1
ATOM 696 C CA . GLU A 1 89 ? -0.740 -5.554 -22.033 1.00 81.12 89 GLU A CA 1
ATOM 697 C C . GLU A 1 89 ? 0.227 -6.535 -22.723 1.00 81.12 89 GLU A C 1
ATOM 699 O O . GLU A 1 89 ? 1.261 -6.912 -22.181 1.00 81.12 89 GLU A O 1
ATOM 704 N N . GLY A 1 90 ? -0.136 -7.032 -23.910 1.00 66.81 90 GLY A N 1
ATOM 705 C CA . GLY A 1 90 ? 0.776 -7.823 -24.755 1.00 66.81 90 GLY A CA 1
ATOM 706 C C . GLY A 1 90 ? 0.862 -9.340 -24.506 1.00 66.81 90 GLY A C 1
ATOM 707 O O . GLY A 1 90 ? 1.408 -10.055 -25.344 1.00 66.81 90 GLY A O 1
ATOM 708 N N . GLY A 1 91 ? 0.277 -9.888 -23.436 1.00 60.62 91 GLY A N 1
ATOM 709 C CA . GLY A 1 91 ? 0.272 -11.340 -23.186 1.00 60.62 91 GLY A CA 1
ATOM 710 C C . GLY A 1 91 ? -0.858 -12.091 -23.907 1.00 60.62 91 GLY A C 1
ATOM 711 O O . GLY A 1 91 ? -2.008 -11.645 -23.903 1.00 60.62 91 GLY A O 1
ATOM 712 N N . LYS A 1 92 ? -0.586 -13.283 -24.475 1.00 57.25 92 LYS A N 1
ATOM 713 C CA . LYS A 1 92 ? -1.662 -14.227 -24.856 1.00 57.25 92 LYS A CA 1
ATOM 714 C C . LYS A 1 92 ? -2.552 -14.427 -23.630 1.00 57.25 92 LYS A C 1
ATOM 716 O O . LYS A 1 92 ? -2.029 -14.676 -22.551 1.00 57.25 92 LYS A O 1
ATOM 721 N N . ALA A 1 93 ? -3.868 -14.281 -23.801 1.00 55.62 93 ALA A N 1
ATOM 722 C CA . ALA A 1 93 ? -4.865 -14.302 -22.731 1.00 55.62 93 ALA A CA 1
ATOM 723 C C . ALA A 1 93 ? -4.914 -15.660 -22.011 1.00 55.62 93 ALA A C 1
ATOM 725 O O . ALA A 1 93 ? -5.819 -16.467 -22.225 1.00 55.62 93 ALA A O 1
ATOM 726 N N . ASP A 1 94 ? -3.922 -15.904 -21.164 1.00 66.62 94 ASP A N 1
ATOM 727 C CA . ASP A 1 94 ? -3.830 -17.087 -20.342 1.00 66.62 94 ASP A CA 1
ATOM 728 C C . ASP A 1 94 ? -4.824 -16.963 -19.181 1.00 66.62 94 ASP A C 1
ATOM 730 O O . ASP A 1 94 ? -5.141 -15.872 -18.692 1.00 66.62 94 ASP A O 1
ATOM 734 N N . SER A 1 95 ? -5.341 -18.099 -18.736 1.00 69.75 95 SER A N 1
ATOM 735 C CA . SER A 1 95 ? -6.249 -18.209 -17.589 1.00 69.75 95 SER A CA 1
ATOM 736 C C . SER A 1 95 ? -5.695 -17.520 -16.330 1.00 69.75 95 SER A C 1
ATOM 738 O O . SER A 1 95 ? -6.453 -16.959 -15.538 1.00 69.75 95 SER A O 1
ATOM 740 N N . PHE A 1 96 ? -4.367 -17.480 -16.204 1.00 70.88 96 PHE A N 1
ATOM 741 C CA . PHE A 1 96 ? -3.631 -16.750 -15.179 1.00 70.88 96 PHE A CA 1
ATOM 742 C C . PHE A 1 96 ? -3.883 -15.229 -15.218 1.00 70.88 96 PHE A C 1
ATOM 744 O O . PHE A 1 96 ? -4.207 -14.629 -14.192 1.00 70.88 96 PHE A O 1
ATOM 751 N N . MET A 1 97 ? -3.858 -14.618 -16.407 1.00 73.69 97 MET A N 1
ATOM 752 C CA . MET A 1 97 ? -4.042 -13.170 -16.607 1.00 73.69 97 MET A CA 1
ATOM 753 C C . MET A 1 97 ? -5.455 -12.708 -16.242 1.00 73.69 97 MET A C 1
ATOM 755 O O . MET A 1 97 ? -5.660 -11.615 -15.716 1.00 73.69 97 MET A O 1
ATOM 759 N N . ARG A 1 98 ? -6.454 -13.574 -16.452 1.00 71.81 98 ARG A N 1
ATOM 760 C CA . ARG A 1 98 ? -7.846 -13.286 -16.070 1.00 71.81 98 ARG A CA 1
ATOM 761 C C . ARG A 1 98 ? -8.027 -13.174 -14.558 1.00 71.81 98 ARG A C 1
ATOM 763 O O . ARG A 1 98 ? -8.841 -12.372 -14.109 1.00 71.81 98 ARG A O 1
ATOM 770 N N . ASN A 1 99 ? -7.271 -13.949 -13.780 1.00 73.62 99 ASN A N 1
ATOM 771 C CA . ASN A 1 99 ? -7.320 -13.882 -12.319 1.00 73.62 99 ASN A CA 1
ATOM 772 C C . ASN A 1 99 ? -6.633 -12.621 -11.770 1.00 73.62 99 ASN A C 1
ATOM 774 O O . ASN A 1 99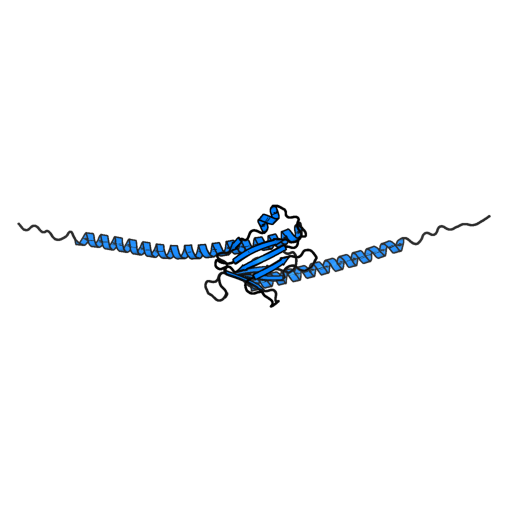 ? -7.044 -12.116 -10.725 1.00 73.62 99 ASN A O 1
ATOM 778 N N . LEU A 1 100 ? -5.631 -12.096 -12.483 1.00 75.69 100 LEU A N 1
ATOM 779 C CA . LEU A 1 100 ? -4.918 -10.860 -12.136 1.00 75.69 100 LEU A CA 1
ATOM 780 C C . LEU A 1 100 ? -5.767 -9.603 -12.377 1.00 75.69 100 LEU A C 1
ATOM 782 O O . LEU A 1 100 ? -5.768 -8.696 -11.547 1.00 75.69 100 LEU A O 1
ATOM 786 N N . ASN A 1 101 ? -6.577 -9.601 -13.440 1.00 79.44 101 ASN A N 1
ATOM 787 C CA . ASN A 1 101 ? -7.473 -8.489 -13.785 1.00 79.44 101 ASN A CA 1
ATOM 788 C C . ASN A 1 101 ? -8.698 -8.354 -12.855 1.00 79.44 101 ASN A C 1
ATOM 790 O O . ASN A 1 101 ? -9.559 -7.496 -13.072 1.00 79.44 101 ASN A O 1
ATOM 794 N N . LYS A 1 102 ? -8.835 -9.206 -11.831 1.00 86.88 102 LYS A N 1
ATOM 795 C CA . LYS A 1 102 ? -9.968 -9.145 -10.905 1.00 86.88 102 LYS A CA 1
ATOM 796 C C . LYS A 1 102 ? -9.833 -7.931 -9.986 1.00 86.88 102 LYS A C 1
ATOM 798 O O . LYS A 1 102 ? -8.915 -7.867 -9.173 1.00 86.88 102 LYS A O 1
ATOM 803 N N . LYS A 1 103 ? -10.809 -7.023 -10.061 1.00 91.12 103 LYS A N 1
ATOM 804 C CA . LYS A 1 103 ? -10.919 -5.871 -9.158 1.00 91.12 103 LYS A CA 1
ATOM 805 C C . LYS A 1 103 ? -11.034 -6.327 -7.704 1.00 91.12 103 LYS A C 1
ATOM 807 O O . LYS A 1 103 ? -11.862 -7.184 -7.378 1.00 91.12 103 LYS A O 1
ATOM 812 N N . ARG A 1 104 ? -10.215 -5.736 -6.840 1.00 92.38 104 ARG A N 1
ATOM 813 C CA . ARG A 1 104 ? -10.229 -5.929 -5.387 1.00 92.38 104 ARG A CA 1
ATOM 814 C C . ARG A 1 104 ? -10.525 -4.599 -4.711 1.00 92.38 104 ARG A C 1
ATOM 816 O O . ARG A 1 104 ? -10.133 -3.555 -5.221 1.00 92.38 104 ARG A O 1
ATOM 823 N N . ARG A 1 105 ? -11.249 -4.643 -3.593 1.00 94.19 105 ARG A N 1
ATOM 824 C CA . ARG A 1 105 ? -11.695 -3.453 -2.859 1.00 94.19 105 ARG A CA 1
ATOM 825 C C . ARG A 1 105 ? -10.927 -3.327 -1.550 1.00 94.19 105 ARG A C 1
ATOM 827 O O . ARG A 1 105 ? -10.924 -4.265 -0.756 1.00 94.19 105 ARG A O 1
ATOM 834 N N . LEU A 1 106 ? -10.344 -2.156 -1.338 1.00 93.50 106 LEU A N 1
ATOM 835 C CA . LEU A 1 106 ? -9.716 -1.707 -0.102 1.00 93.50 106 LEU A CA 1
ATOM 836 C C . LEU A 1 106 ? -10.771 -0.896 0.655 1.00 93.50 106 LEU A C 1
ATOM 838 O O . LEU A 1 106 ? -11.260 0.102 0.129 1.00 93.50 106 LEU A O 1
ATOM 842 N N . LYS A 1 107 ? -11.192 -1.370 1.829 1.00 92.19 107 LYS A N 1
ATOM 843 C CA . LYS A 1 107 ? -12.299 -0.765 2.596 1.00 92.19 107 LYS A CA 1
ATOM 844 C C . LYS A 1 107 ? -11.809 0.212 3.654 1.00 92.19 107 LYS A C 1
ATOM 846 O O . LYS A 1 107 ? -12.567 1.054 4.114 1.00 92.19 107 LYS A O 1
ATOM 851 N N . SER A 1 108 ? -10.578 0.025 4.108 1.00 90.81 108 SER A N 1
ATOM 852 C CA . SER A 1 108 ? -9.964 0.815 5.172 1.00 90.81 108 SER A CA 1
ATOM 853 C C . SER A 1 108 ? -9.145 1.965 4.589 1.00 90.81 108 SER A C 1
ATOM 855 O O . SER A 1 108 ? -8.978 2.996 5.236 1.00 90.81 108 SER A O 1
ATOM 857 N N . ILE A 1 109 ? -8.627 1.789 3.374 1.00 92.00 109 ILE A N 1
ATOM 858 C CA . ILE A 1 109 ? -7.913 2.820 2.624 1.00 92.00 109 ILE A CA 1
ATOM 859 C C . ILE A 1 109 ? -8.919 3.672 1.844 1.00 92.00 109 ILE A C 1
ATOM 861 O O . ILE A 1 109 ? -9.649 3.160 0.999 1.00 92.00 109 ILE A O 1
ATOM 865 N N . HIS A 1 110 ? -8.885 4.984 2.074 1.00 90.19 110 HIS A N 1
ATOM 866 C CA . HIS A 1 110 ? -9.735 5.955 1.372 1.00 90.19 110 HIS A CA 1
ATOM 867 C C . HIS A 1 110 ? -8.947 6.877 0.448 1.00 90.19 110 HIS A C 1
ATOM 869 O O . HIS A 1 110 ? -9.531 7.536 -0.406 1.00 90.19 110 HIS A O 1
ATOM 875 N N . VAL A 1 111 ? -7.625 6.943 0.620 1.00 89.56 111 VAL A N 1
ATOM 876 C CA . VAL A 1 111 ? -6.768 7.870 -0.117 1.00 89.56 111 VAL A CA 1
ATOM 877 C C . VAL A 1 111 ? -5.550 7.132 -0.629 1.00 89.56 111 VAL A C 1
ATOM 879 O O . VAL A 1 111 ? -4.831 6.491 0.142 1.00 89.56 111 VAL A O 1
ATOM 882 N N . VAL A 1 112 ? -5.330 7.240 -1.935 1.00 90.88 112 VAL A N 1
ATOM 883 C CA . VAL A 1 112 ? -4.135 6.763 -2.623 1.00 90.88 112 VAL A CA 1
ATOM 884 C C . VAL A 1 112 ? -3.630 7.908 -3.493 1.00 90.88 112 VAL A C 1
ATOM 886 O O . VAL A 1 112 ? -4.327 8.369 -4.392 1.00 90.88 112 VAL A O 1
ATOM 889 N N . GLU A 1 113 ? -2.424 8.379 -3.203 1.00 91.25 113 GLU A N 1
ATOM 890 C CA . GLU A 1 113 ? -1.790 9.518 -3.870 1.00 91.25 113 GLU A CA 1
ATOM 891 C C . GLU A 1 113 ? -0.378 9.122 -4.287 1.00 91.25 113 GLU A C 1
ATOM 893 O O . GLU A 1 113 ? 0.336 8.501 -3.503 1.00 91.25 113 GLU A O 1
ATOM 898 N N . PHE A 1 114 ? 0.048 9.487 -5.494 1.00 91.06 114 PHE A N 1
ATOM 899 C CA . PHE A 1 114 ? 1.390 9.175 -5.982 1.00 91.06 114 PHE A CA 1
ATOM 900 C C . PHE A 1 114 ? 2.191 10.444 -6.232 1.00 91.06 114 PHE A C 1
ATOM 902 O O . PHE A 1 114 ? 1.914 11.174 -7.179 1.00 91.06 114 PHE A O 1
ATOM 909 N N . ASP A 1 115 ? 3.137 10.739 -5.347 1.00 87.81 115 ASP A N 1
ATOM 910 C CA . ASP A 1 115 ? 4.045 11.880 -5.456 1.00 87.81 115 ASP A CA 1
ATOM 911 C C . ASP A 1 115 ? 5.240 11.516 -6.349 1.00 87.81 115 ASP A C 1
ATOM 913 O O . ASP A 1 115 ? 6.195 10.885 -5.892 1.00 87.81 115 ASP A O 1
ATOM 917 N N . ASP A 1 116 ? 5.151 11.870 -7.630 1.00 78.31 116 ASP A N 1
ATOM 918 C CA . ASP A 1 116 ? 6.173 11.676 -8.669 1.00 78.31 116 ASP A CA 1
ATOM 919 C C . ASP A 1 116 ? 6.829 12.990 -9.124 1.00 78.31 116 ASP A C 1
ATOM 921 O O . ASP A 1 116 ? 7.661 12.999 -10.032 1.00 78.31 116 ASP A O 1
ATOM 925 N N . GLY A 1 117 ? 6.467 14.113 -8.497 1.00 66.44 117 GLY A N 1
ATOM 926 C CA . GLY A 1 117 ? 6.896 15.444 -8.920 1.00 66.44 117 GLY A CA 1
ATOM 927 C C . GLY A 1 117 ? 6.256 15.942 -10.225 1.00 66.44 117 GLY A C 1
ATOM 928 O O . GLY A 1 117 ? 6.608 17.037 -10.668 1.00 66.44 117 GLY A O 1
ATOM 929 N N . MET A 1 118 ? 5.317 15.198 -10.822 1.00 58.16 118 MET A N 1
ATOM 930 C CA . MET A 1 118 ? 4.565 15.578 -12.021 1.00 58.16 118 MET A CA 1
ATOM 931 C C . MET A 1 118 ? 3.108 15.880 -11.626 1.00 58.16 118 MET A C 1
ATOM 933 O O . MET A 1 118 ? 2.429 15.106 -10.960 1.00 58.16 118 MET A O 1
ATOM 937 N N . ALA A 1 119 ? 2.619 17.070 -11.977 1.00 46.50 119 ALA A N 1
ATOM 938 C CA . ALA A 1 119 ? 1.378 17.62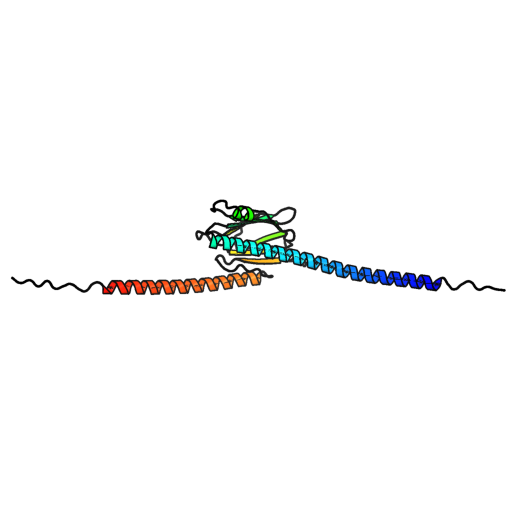0 -11.419 1.00 46.50 119 ALA A CA 1
ATOM 939 C C . ALA A 1 119 ? 0.083 17.175 -12.133 1.00 46.50 119 ALA A C 1
ATOM 941 O O . ALA A 1 119 ? -1.002 17.582 -11.715 1.00 46.50 119 ALA A O 1
ATOM 942 N N . ASP A 1 120 ? 0.166 16.342 -13.173 1.00 50.47 120 ASP A N 1
ATOM 943 C CA . ASP A 1 120 ? -0.994 15.961 -13.982 1.00 50.47 120 ASP A CA 1
ATOM 944 C C . ASP A 1 120 ? -1.620 14.664 -13.458 1.00 50.47 120 ASP A C 1
ATOM 946 O O . ASP A 1 120 ? -1.280 13.555 -13.873 1.00 50.47 120 ASP A O 1
ATOM 950 N N . ARG A 1 121 ? -2.550 14.808 -12.510 1.00 60.00 121 ARG A N 1
ATOM 951 C CA . ARG A 1 121 ? -3.380 13.705 -12.009 1.00 60.00 121 ARG A CA 1
ATOM 952 C C . ARG A 1 121 ? -4.805 13.843 -12.535 1.00 60.00 121 ARG A C 1
ATOM 954 O O . ARG A 1 121 ? -5.434 14.881 -12.350 1.00 60.00 121 ARG A O 1
ATOM 961 N N . GLU A 1 122 ? -5.333 12.779 -13.134 1.00 64.06 122 GLU A N 1
ATOM 962 C CA . GLU A 1 122 ? -6.770 12.664 -13.390 1.00 64.06 122 GLU A CA 1
ATOM 963 C C . GLU A 1 122 ? -7.511 12.483 -12.052 1.00 64.06 122 GLU A C 1
ATOM 965 O O . GLU A 1 122 ? -7.132 11.658 -11.216 1.00 64.06 122 GLU A O 1
ATOM 970 N N . GLU A 1 123 ? -8.556 13.280 -11.808 1.00 67.00 123 GLU A N 1
ATOM 971 C CA . GLU A 1 123 ? -9.310 13.224 -10.551 1.00 67.00 123 GLU A CA 1
ATOM 972 C C . GLU A 1 123 ? -9.952 11.839 -10.350 1.00 67.00 123 GLU A C 1
ATOM 974 O O . GLU A 1 123 ? -10.757 11.373 -11.155 1.00 67.00 123 GLU A O 1
ATOM 979 N N . GLY A 1 124 ? -9.610 11.175 -9.240 1.00 72.75 124 GLY A N 1
ATOM 980 C CA . GLY A 1 124 ? -10.249 9.928 -8.802 1.00 72.75 124 GLY A CA 1
ATOM 981 C C . GLY A 1 124 ? -9.699 8.634 -9.412 1.00 72.75 124 GLY A C 1
ATOM 982 O O . GLY A 1 124 ? -10.147 7.551 -9.016 1.00 72.75 124 GLY A O 1
ATOM 983 N N . GLN A 1 125 ? -8.711 8.710 -10.311 1.00 86.31 125 GLN A N 1
ATOM 984 C CA . GLN A 1 125 ? -8.044 7.536 -10.873 1.00 86.31 125 GLN A CA 1
ATOM 985 C C . GLN A 1 125 ? -6.521 7.700 -10.851 1.00 86.31 125 GLN A C 1
ATOM 987 O O . GLN A 1 125 ? -5.976 8.698 -11.304 1.00 86.31 125 GLN A O 1
ATOM 992 N N . LEU A 1 126 ? -5.819 6.683 -10.350 1.00 90.06 126 LEU A N 1
ATOM 993 C CA . LEU A 1 126 ? -4.358 6.618 -10.370 1.00 90.06 126 LEU A CA 1
ATOM 994 C C . LEU A 1 126 ? -3.925 5.362 -11.122 1.00 90.06 126 LEU A C 1
ATOM 996 O O . LEU A 1 126 ? -4.411 4.270 -10.835 1.00 90.06 126 LEU A O 1
ATOM 1000 N N . SER A 1 127 ? -2.986 5.497 -12.055 1.00 90.88 127 SER A N 1
ATOM 1001 C CA . SER A 1 127 ? -2.408 4.362 -12.780 1.00 90.88 127 SER A CA 1
ATOM 1002 C C . SER A 1 127 ? -0.886 4.410 -12.689 1.00 90.88 127 SER A C 1
ATOM 1004 O O . SER A 1 127 ? -0.280 5.419 -13.028 1.00 90.88 127 SER A O 1
ATOM 1006 N N . LEU A 1 128 ? -0.272 3.321 -12.229 1.00 90.94 128 LEU A N 1
ATOM 1007 C CA . LEU A 1 128 ? 1.179 3.144 -12.208 1.00 90.94 128 LEU A CA 1
ATOM 1008 C C . LEU A 1 128 ? 1.568 2.190 -13.334 1.00 90.94 128 LEU A C 1
ATOM 1010 O O . LEU A 1 128 ? 1.140 1.033 -13.333 1.00 90.94 128 LEU A O 1
ATOM 1014 N N . HIS A 1 129 ? 2.359 2.678 -14.285 1.00 90.94 129 HIS A N 1
ATOM 1015 C CA . HIS A 1 129 ? 2.779 1.931 -15.468 1.00 90.94 129 HIS A CA 1
ATOM 1016 C C . HIS A 1 129 ? 4.174 1.332 -15.264 1.00 90.94 129 HIS A C 1
ATOM 1018 O O . HIS A 1 129 ? 5.108 2.035 -14.897 1.00 90.94 129 HIS A O 1
ATOM 1024 N N . PHE A 1 130 ? 4.301 0.032 -15.507 1.00 89.81 130 PHE A N 1
ATOM 1025 C CA . PHE A 1 130 ? 5.521 -0.765 -15.438 1.00 89.81 130 PHE A CA 1
ATOM 1026 C C . PHE A 1 130 ? 5.815 -1.244 -16.864 1.00 89.81 130 PHE A C 1
ATOM 1028 O O . PHE A 1 130 ? 5.153 -2.164 -17.337 1.00 89.81 130 PHE A O 1
ATOM 1035 N N . LEU A 1 131 ? 6.743 -0.584 -17.562 1.00 86.81 131 LEU A N 1
ATOM 1036 C CA . LEU A 1 131 ? 6.972 -0.782 -19.001 1.00 86.81 131 LEU A CA 1
ATOM 1037 C C . LEU A 1 131 ? 8.293 -1.518 -19.279 1.00 86.81 131 LEU A C 1
ATOM 1039 O O . LEU A 1 131 ? 9.320 -1.177 -18.686 1.00 86.81 131 LEU A O 1
ATOM 1043 N N . SER A 1 132 ? 8.286 -2.513 -20.177 1.00 75.06 132 SER A N 1
ATOM 1044 C CA . SER A 1 132 ? 9.417 -3.442 -20.400 1.00 75.06 132 SER A CA 1
ATOM 1045 C C . SER A 1 132 ? 10.439 -2.914 -21.395 1.00 75.06 132 SER A C 1
ATOM 1047 O O . SER A 1 132 ? 11.643 -3.112 -21.245 1.00 75.06 132 SER A O 1
ATOM 1049 N N . SER A 1 133 ? 9.971 -2.132 -22.363 1.00 69.00 133 SER A N 1
ATOM 1050 C CA . SER A 1 133 ? 10.743 -1.609 -23.496 1.00 69.00 133 SER A CA 1
ATOM 1051 C C . SER A 1 133 ? 11.685 -0.437 -23.161 1.00 69.00 133 SER A C 1
ATOM 1053 O O . SER A 1 133 ? 12.071 0.332 -24.040 1.00 69.00 133 SER A O 1
ATOM 1055 N N . GLY A 1 134 ? 12.078 -0.279 -21.892 1.00 58.38 134 GLY A N 1
ATOM 1056 C CA . GLY A 1 134 ? 12.956 0.809 -21.440 1.00 58.38 134 GLY A CA 1
ATOM 1057 C C . GLY A 1 134 ? 12.245 2.150 -21.221 1.00 58.38 134 GLY A C 1
ATOM 1058 O O . GLY A 1 134 ? 12.903 3.159 -20.987 1.00 58.38 134 GLY A O 1
ATOM 1059 N N . SER A 1 135 ? 10.907 2.169 -21.244 1.00 59.91 135 SER A N 1
ATOM 1060 C CA . SER A 1 135 ? 10.083 3.385 -21.141 1.00 59.91 135 SER A CA 1
ATOM 1061 C C . SER A 1 135 ? 9.786 3.844 -19.697 1.00 59.91 135 SER A C 1
ATOM 1063 O O . SER A 1 135 ? 8.831 4.579 -19.468 1.00 59.91 135 SER A O 1
ATOM 1065 N N . SER A 1 136 ? 10.656 3.499 -18.743 1.00 73.19 136 SER A N 1
ATOM 1066 C CA . SER A 1 136 ? 10.632 3.861 -17.311 1.00 73.19 136 SER A CA 1
ATOM 1067 C C . SER A 1 136 ? 9.674 3.071 -16.408 1.00 73.19 136 SER A C 1
ATOM 1069 O O . SER A 1 136 ? 8.529 2.776 -16.743 1.00 73.19 136 SER A O 1
ATOM 1071 N N . LEU A 1 137 ? 10.196 2.720 -15.231 1.00 87.00 137 LEU A N 1
ATOM 1072 C CA . LEU A 1 137 ? 9.433 2.260 -14.074 1.00 87.00 137 LEU A CA 1
ATOM 1073 C C . LEU A 1 137 ? 8.932 3.478 -13.290 1.00 87.00 137 LEU A C 1
ATOM 1075 O O . LEU A 1 137 ? 9.561 4.540 -13.359 1.00 87.00 137 LEU A O 1
ATOM 1079 N N . PRO A 1 138 ? 7.845 3.346 -12.510 1.00 89.06 138 PRO A N 1
ATOM 1080 C CA . PRO A 1 138 ? 7.346 4.464 -11.728 1.00 89.06 138 PRO A CA 1
ATOM 1081 C C . PRO A 1 138 ? 8.435 4.921 -10.750 1.00 89.06 138 PRO A C 1
ATOM 1083 O O . PRO A 1 138 ? 9.088 4.099 -10.105 1.00 89.06 138 PRO A O 1
ATOM 1086 N N . LYS A 1 139 ? 8.641 6.236 -10.653 1.00 90.88 139 LYS A N 1
ATOM 1087 C CA . LYS A 1 139 ? 9.551 6.870 -9.696 1.00 90.88 139 LYS A CA 1
ATOM 1088 C C . LYS A 1 139 ? 8.745 7.834 -8.844 1.00 90.88 139 LYS A C 1
ATOM 1090 O O . LYS A 1 139 ? 8.103 8.725 -9.386 1.00 90.88 139 LYS A O 1
ATOM 1095 N N . GLY A 1 140 ? 8.766 7.650 -7.532 1.00 91.44 140 GLY A N 1
ATOM 1096 C CA . GLY A 1 140 ? 7.964 8.463 -6.626 1.00 91.44 140 GLY A CA 1
ATOM 1097 C C . GLY A 1 140 ? 7.521 7.714 -5.381 1.00 91.44 140 GLY A C 1
ATOM 1098 O O . GLY A 1 140 ? 7.964 6.597 -5.100 1.00 91.44 140 GLY A O 1
ATOM 1099 N N . ILE A 1 141 ? 6.634 8.343 -4.618 1.00 93.44 141 ILE A N 1
ATOM 1100 C CA . ILE A 1 141 ? 6.126 7.808 -3.355 1.00 93.44 141 ILE A CA 1
ATOM 1101 C C . ILE A 1 141 ? 4.615 7.649 -3.452 1.00 93.44 141 ILE A C 1
ATOM 1103 O O . ILE A 1 141 ? 3.878 8.624 -3.586 1.00 93.44 141 ILE A O 1
ATOM 1107 N N . LEU A 1 142 ? 4.139 6.414 -3.312 1.00 94.00 142 LEU A N 1
ATOM 1108 C CA . LEU A 1 142 ? 2.716 6.129 -3.170 1.00 94.00 142 LEU A CA 1
ATOM 1109 C C . LEU A 1 142 ? 2.325 6.247 -1.699 1.00 94.00 142 LEU A C 1
ATOM 1111 O O . LEU A 1 142 ? 2.699 5.413 -0.870 1.00 94.00 142 LEU A O 1
ATOM 1115 N N . ARG A 1 143 ? 1.558 7.279 -1.375 1.00 93.69 143 ARG A N 1
ATOM 1116 C CA . ARG A 1 143 ? 0.921 7.465 -0.078 1.00 93.69 143 ARG A CA 1
ATOM 1117 C C . ARG A 1 143 ? -0.424 6.750 -0.069 1.00 93.69 143 ARG A C 1
ATOM 1119 O O . ARG A 1 143 ? -1.261 6.954 -0.941 1.00 93.69 143 ARG A O 1
ATOM 1126 N N . ILE A 1 144 ? -0.635 5.955 0.968 1.00 93.88 144 ILE A N 1
ATOM 1127 C CA . ILE A 1 144 ? -1.864 5.220 1.240 1.00 93.88 144 ILE A CA 1
ATOM 1128 C C . ILE A 1 144 ? -2.354 5.655 2.616 1.00 93.88 144 ILE A C 1
ATOM 1130 O O . ILE A 1 144 ? -1.598 5.567 3.586 1.00 93.88 144 ILE A O 1
ATOM 1134 N N . SER A 1 145 ? -3.594 6.131 2.720 1.00 92.88 145 SER A N 1
ATOM 1135 C CA . SER A 1 145 ? -4.111 6.707 3.964 1.00 92.88 145 SER A CA 1
ATOM 1136 C C . SER A 1 145 ? -5.591 6.403 4.208 1.00 92.88 145 SER A C 1
ATOM 1138 O O . SER A 1 145 ? -6.378 6.215 3.276 1.00 92.88 145 SER A O 1
ATOM 1140 N N . THR A 1 146 ? -5.976 6.376 5.485 1.00 91.69 146 THR A N 1
ATOM 1141 C CA . THR A 1 146 ? -7.383 6.306 5.916 1.00 91.69 146 THR A CA 1
ATOM 1142 C C . THR A 1 146 ? -8.103 7.652 5.791 1.00 91.69 146 THR A C 1
ATOM 1144 O O . THR A 1 146 ? -9.329 7.661 5.801 1.00 91.69 146 THR A O 1
ATOM 1147 N N . ALA A 1 147 ? -7.365 8.765 5.685 1.00 86.06 147 ALA A N 1
ATOM 1148 C CA . ALA A 1 147 ? -7.893 10.131 5.598 1.00 86.06 147 ALA A CA 1
ATOM 1149 C C . ALA A 1 147 ? -7.110 11.005 4.599 1.00 86.06 147 ALA A C 1
ATOM 1151 O O . ALA A 1 147 ? -5.936 10.741 4.317 1.00 86.06 147 ALA A O 1
ATOM 1152 N N . LEU A 1 148 ? -7.750 12.070 4.098 1.00 77.81 148 LEU A N 1
ATOM 1153 C CA . LEU A 1 148 ? -7.161 13.020 3.138 1.00 77.81 148 LEU A CA 1
ATOM 1154 C C . LEU A 1 148 ? -5.924 13.713 3.717 1.00 77.81 148 LEU A C 1
ATOM 1156 O O . LEU A 1 148 ? -4.853 13.745 3.106 1.00 77.81 148 LEU A O 1
ATOM 1160 N N . SER A 1 149 ? -6.039 14.206 4.947 1.00 71.94 149 SER A N 1
ATOM 1161 C CA . SER A 1 149 ? -4.962 14.925 5.618 1.00 71.94 149 SER A CA 1
ATOM 1162 C C . SER A 1 149 ? -4.192 14.014 6.567 1.00 71.94 149 SER A C 1
ATOM 1164 O O . SER A 1 149 ? -4.772 13.355 7.425 1.00 71.94 149 SER A O 1
ATOM 1166 N N . SER A 1 150 ? -2.861 14.024 6.465 1.00 63.25 150 SER A N 1
ATOM 1167 C CA . SER A 1 150 ? -1.971 13.367 7.433 1.00 63.25 150 SER A CA 1
ATOM 1168 C C . SER A 1 150 ? -1.947 14.067 8.797 1.00 63.25 150 SER A C 1
ATOM 1170 O O . SER A 1 150 ? -1.369 13.537 9.739 1.00 63.25 150 SER A O 1
ATOM 1172 N N . LYS A 1 151 ? -2.562 15.255 8.908 1.00 65.00 151 LYS A N 1
ATOM 1173 C CA . LYS A 1 151 ? -2.650 16.041 10.150 1.00 65.00 151 LYS A CA 1
ATOM 1174 C C . LYS A 1 151 ? -3.846 15.674 11.027 1.00 65.00 151 LYS A C 1
ATOM 1176 O O . LYS A 1 151 ? -4.006 16.259 12.091 1.00 65.00 151 LYS A O 1
ATOM 1181 N N . GLU A 1 152 ? -4.712 14.769 10.584 1.00 72.06 152 GLU A N 1
ATOM 1182 C CA . GLU A 1 152 ? -5.767 14.244 11.445 1.00 72.06 152 GLU A CA 1
ATOM 1183 C C . GLU A 1 152 ? -5.146 13.251 12.436 1.00 72.06 152 GLU A C 1
ATOM 1185 O O . GLU A 1 152 ? -4.582 12.243 12.021 1.00 72.06 152 GLU A O 1
ATOM 1190 N N . ASP A 1 153 ? -5.273 13.510 13.742 1.00 63.50 153 ASP A N 1
ATOM 1191 C CA . ASP A 1 153 ? -4.633 12.743 14.835 1.00 63.50 153 ASP A CA 1
ATOM 1192 C C . ASP A 1 153 ? -4.945 11.229 14.845 1.00 63.50 153 ASP A C 1
ATOM 1194 O O . ASP A 1 153 ? -4.322 10.462 15.579 1.00 63.50 153 ASP A O 1
ATOM 1198 N N . SER A 1 154 ? -5.907 10.773 14.039 1.00 76.38 154 SER A N 1
ATOM 1199 C CA . SER A 1 154 ? -6.293 9.361 13.909 1.00 76.38 154 SER A CA 1
ATOM 1200 C C . SER A 1 154 ? -6.017 8.755 12.529 1.00 76.38 154 SER A C 1
ATOM 1202 O O . SER A 1 154 ? -6.316 7.579 12.309 1.00 76.38 154 SER A O 1
ATOM 1204 N N . ALA A 1 155 ? -5.435 9.520 11.601 1.00 85.81 155 ALA A N 1
ATOM 1205 C CA . ALA A 1 155 ? -5.149 9.044 10.258 1.00 85.81 155 ALA A CA 1
ATOM 1206 C C . ALA A 1 155 ? -3.997 8.034 10.272 1.00 85.81 155 ALA A C 1
ATOM 1208 O O . ALA A 1 155 ? -2.879 8.326 10.699 1.00 85.81 155 ALA A O 1
ATOM 1209 N N . LEU A 1 156 ? -4.254 6.834 9.757 1.00 91.38 156 LEU A N 1
ATOM 1210 C CA . LEU A 1 156 ? -3.201 5.867 9.486 1.00 91.38 156 LEU A CA 1
ATOM 1211 C C . LEU A 1 156 ? -2.681 6.123 8.076 1.00 91.38 156 LEU A C 1
ATOM 1213 O O . LEU A 1 156 ? -3.461 6.213 7.131 1.00 91.38 156 LEU A O 1
ATOM 1217 N N . SER A 1 157 ? -1.365 6.246 7.936 1.00 93.56 157 SER A N 1
ATOM 1218 C CA . SER A 1 157 ? -0.699 6.454 6.651 1.00 93.56 157 SER A CA 1
ATOM 1219 C C . SER A 1 157 ? 0.452 5.467 6.466 1.00 93.56 157 SER A C 1
ATOM 1221 O O . SER A 1 157 ? 1.121 5.069 7.423 1.00 93.56 157 SER A O 1
ATOM 1223 N N . ARG A 1 158 ? 0.668 5.059 5.217 1.00 95.25 158 ARG A N 1
ATOM 1224 C CA . ARG A 1 158 ? 1.799 4.251 4.758 1.00 95.25 158 ARG A CA 1
ATOM 1225 C C . ARG A 1 158 ? 2.330 4.829 3.460 1.00 95.25 158 ARG A C 1
ATOM 1227 O O . ARG A 1 158 ? 1.562 5.340 2.650 1.00 95.25 158 ARG A O 1
ATOM 1234 N N . TYR A 1 159 ? 3.635 4.707 3.273 1.00 95.25 159 TYR A N 1
ATOM 1235 C CA . TYR A 1 159 ? 4.329 5.218 2.099 1.00 95.25 159 TYR A CA 1
ATOM 1236 C C . TYR A 1 159 ? 5.062 4.065 1.426 1.00 95.25 159 TYR A C 1
ATOM 1238 O O . TYR A 1 159 ? 5.755 3.301 2.099 1.00 95.25 159 TYR A O 1
ATOM 1246 N N . ILE A 1 160 ? 4.883 3.914 0.118 1.00 95.50 160 ILE A N 1
ATOM 1247 C CA . ILE A 1 160 ? 5.564 2.910 -0.698 1.00 95.50 160 ILE A CA 1
ATOM 1248 C C . ILE A 1 160 ? 6.501 3.647 -1.648 1.00 95.50 160 ILE A C 1
ATOM 1250 O O . ILE A 1 160 ? 6.057 4.495 -2.420 1.00 95.50 160 ILE A O 1
ATOM 1254 N N . ALA A 1 161 ? 7.791 3.341 -1.551 1.00 94.19 161 ALA A N 1
ATOM 1255 C CA . ALA A 1 161 ? 8.840 3.997 -2.320 1.00 94.19 161 ALA A CA 1
ATOM 1256 C C . ALA A 1 161 ? 9.085 3.266 -3.645 1.00 94.19 161 ALA A C 1
ATOM 1258 O O . ALA A 1 161 ? 9.276 2.046 -3.656 1.00 94.19 161 ALA A O 1
ATOM 1259 N N . PHE A 1 162 ? 9.114 4.028 -4.737 1.00 92.38 162 PHE A N 1
ATOM 1260 C CA . PHE A 1 162 ? 9.455 3.559 -6.073 1.00 92.38 162 PHE A CA 1
ATOM 1261 C C . PHE A 1 162 ? 10.676 4.326 -6.588 1.00 92.38 162 PHE A C 1
ATOM 1263 O O . PHE A 1 162 ? 10.661 5.552 -6.702 1.00 92.38 162 PHE A O 1
ATOM 1270 N N . SER A 1 163 ? 11.742 3.592 -6.892 1.00 89.25 163 SER A N 1
ATOM 1271 C CA . SER A 1 163 ? 13.057 4.131 -7.257 1.00 89.25 163 SER A CA 1
ATOM 1272 C C . SER A 1 163 ? 13.185 4.510 -8.739 1.00 89.25 163 SER A C 1
ATOM 1274 O O . SER A 1 163 ? 14.103 5.238 -9.110 1.00 89.25 163 SER A O 1
ATOM 1276 N N . GLY A 1 164 ? 12.255 4.068 -9.594 1.00 87.44 164 GLY A N 1
ATOM 1277 C CA . GLY A 1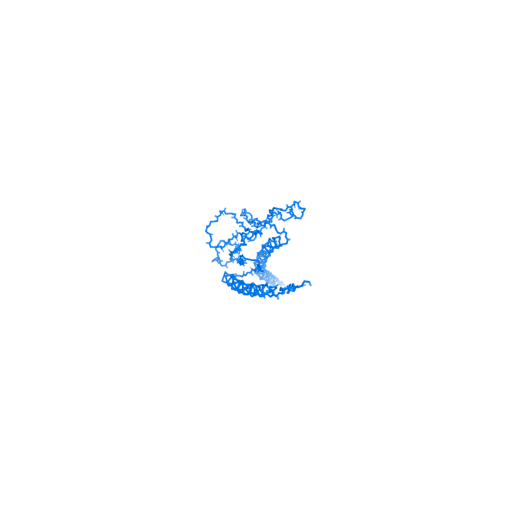 164 ? 12.312 4.284 -11.045 1.00 87.44 164 GLY A CA 1
ATOM 1278 C C . GLY A 1 164 ? 13.150 3.259 -11.814 1.00 87.44 164 GLY A C 1
ATOM 1279 O O . GLY A 1 164 ? 13.314 3.390 -13.025 1.00 87.44 164 GLY A O 1
ATOM 1280 N N . TYR A 1 165 ? 13.661 2.225 -11.145 1.00 85.56 165 TYR A N 1
ATOM 1281 C CA . TYR A 1 165 ? 14.359 1.095 -11.760 1.00 85.56 165 TYR A CA 1
ATOM 1282 C C . TYR A 1 165 ? 14.023 -0.206 -11.002 1.00 85.56 165 TYR A C 1
ATOM 1284 O O . TYR A 1 165 ? 13.378 -0.140 -9.952 1.00 85.56 165 TYR A O 1
ATOM 1292 N N . PRO A 1 166 ? 14.385 -1.402 -11.510 1.00 85.25 166 PRO A N 1
ATOM 1293 C CA . PRO A 1 166 ? 14.060 -2.658 -10.839 1.00 85.25 166 PRO A CA 1
ATOM 1294 C C . PRO A 1 166 ? 14.800 -2.780 -9.497 1.00 85.25 166 PRO A C 1
ATOM 1296 O O . PRO A 1 166 ? 15.925 -3.272 -9.430 1.00 85.25 166 PRO A O 1
ATOM 1299 N N . SER A 1 167 ? 14.173 -2.324 -8.414 1.00 87.81 167 SER A N 1
ATOM 1300 C CA . SER A 1 167 ? 14.656 -2.495 -7.043 1.00 87.81 167 SER A CA 1
ATOM 1301 C C . SER A 1 167 ? 13.577 -3.123 -6.167 1.00 87.81 167 SER A C 1
ATOM 1303 O O . SER A 1 167 ? 12.434 -3.335 -6.582 1.00 87.81 167 SER A O 1
ATOM 1305 N N . TYR A 1 168 ? 13.949 -3.510 -4.951 1.00 88.56 168 TYR A N 1
ATOM 1306 C CA . TYR A 1 168 ? 12.982 -4.059 -4.014 1.00 88.56 168 TYR A CA 1
ATOM 1307 C C . TYR A 1 168 ? 12.061 -2.946 -3.500 1.00 88.56 168 TYR A C 1
ATOM 1309 O O . TYR A 1 168 ? 12.487 -2.088 -2.727 1.00 88.56 168 TYR A O 1
ATOM 1317 N N . ILE A 1 169 ? 10.781 -2.995 -3.882 1.00 92.25 169 ILE A N 1
ATOM 1318 C CA . ILE A 1 169 ? 9.769 -2.026 -3.437 1.00 92.25 169 ILE A CA 1
ATOM 1319 C C . ILE A 1 169 ? 9.546 -2.174 -1.926 1.00 92.25 169 ILE A C 1
ATOM 1321 O O . ILE A 1 169 ? 9.156 -3.246 -1.441 1.00 92.25 169 ILE A O 1
ATOM 1325 N N . ARG A 1 170 ? 9.755 -1.089 -1.173 1.00 91.12 170 ARG A N 1
ATOM 1326 C CA . ARG A 1 170 ? 9.658 -1.038 0.296 1.00 91.12 170 ARG A CA 1
ATOM 1327 C C . ARG A 1 170 ? 8.473 -0.181 0.744 1.00 91.12 170 ARG A C 1
ATOM 1329 O O . ARG A 1 170 ? 8.154 0.824 0.117 1.00 91.12 170 ARG A O 1
ATOM 1336 N N . SER A 1 171 ? 7.845 -0.572 1.855 1.00 93.81 171 SER A N 1
ATOM 1337 C CA . SER A 1 171 ? 6.825 0.231 2.540 1.00 93.81 171 SER A CA 1
ATOM 1338 C C . SER A 1 171 ? 7.340 0.722 3.887 1.00 93.81 171 SER A C 1
ATOM 1340 O O . SER A 1 171 ? 7.847 -0.082 4.672 1.00 93.81 171 SER A O 1
ATOM 1342 N N . VAL A 1 172 ? 7.124 1.994 4.191 1.00 94.81 172 VAL A N 1
ATOM 1343 C CA . VAL A 1 172 ? 7.564 2.651 5.428 1.00 94.81 172 VAL A CA 1
ATOM 1344 C C . VAL A 1 172 ? 6.430 3.445 6.074 1.00 94.81 172 VAL A C 1
ATOM 1346 O O . VAL A 1 172 ? 5.313 3.514 5.548 1.00 94.81 172 VAL A O 1
ATOM 1349 N N . SER A 1 173 ? 6.662 3.928 7.295 1.00 91.75 173 SER A N 1
ATOM 1350 C CA . SER A 1 173 ? 5.639 4.623 8.093 1.00 91.75 173 SER A CA 1
ATOM 1351 C C . SER A 1 173 ? 5.657 6.137 7.882 1.00 91.75 173 SER A C 1
ATOM 1353 O O . SER A 1 173 ? 4.634 6.781 8.098 1.00 91.75 173 SER A O 1
ATOM 1355 N N . THR A 1 174 ? 6.796 6.696 7.471 1.00 90.81 174 THR A N 1
ATOM 1356 C CA . THR A 1 174 ? 7.012 8.142 7.332 1.00 90.81 174 THR A CA 1
ATOM 1357 C C . THR A 1 174 ? 7.392 8.503 5.899 1.00 90.81 174 THR A C 1
ATOM 1359 O O . THR A 1 174 ? 7.887 7.666 5.139 1.00 90.81 174 THR A O 1
ATOM 1362 N N . MET A 1 175 ? 7.115 9.748 5.507 1.00 89.06 175 MET A N 1
ATOM 1363 C CA . MET A 1 175 ? 7.431 10.226 4.159 1.00 89.06 175 MET A CA 1
ATOM 1364 C C . MET A 1 175 ? 8.938 10.449 4.004 1.00 89.06 175 MET A C 1
ATOM 1366 O O . MET A 1 175 ? 9.497 10.210 2.938 1.00 89.06 175 MET A O 1
ATOM 1370 N N . GLU A 1 176 ? 9.595 10.873 5.078 1.00 90.38 176 GLU A N 1
ATOM 1371 C CA . GLU A 1 176 ? 11.031 11.117 5.148 1.00 90.38 176 GLU A CA 1
ATOM 1372 C C . GLU A 1 176 ? 11.816 9.821 4.918 1.00 90.38 176 GLU A C 1
ATOM 1374 O O . GLU A 1 176 ? 12.687 9.795 4.055 1.00 90.38 176 GLU A O 1
ATOM 1379 N N . GLU A 1 177 ? 11.442 8.721 5.587 1.00 92.19 177 GLU A N 1
ATOM 1380 C CA . GLU A 1 177 ? 12.049 7.402 5.342 1.00 92.19 177 GLU A CA 1
ATOM 1381 C C . GLU A 1 177 ? 11.866 6.953 3.885 1.00 92.19 177 GLU A C 1
ATOM 1383 O O . GLU A 1 177 ? 12.775 6.372 3.295 1.00 92.19 177 GLU A O 1
ATOM 1388 N N . ALA A 1 178 ? 10.702 7.228 3.284 1.00 90.75 178 ALA A N 1
ATOM 1389 C CA . ALA A 1 178 ? 10.434 6.846 1.899 1.00 90.75 178 ALA A CA 1
ATOM 1390 C C . ALA A 1 178 ? 11.334 7.615 0.923 1.00 90.75 178 ALA A C 1
ATOM 1392 O O . ALA A 1 178 ? 11.816 7.033 -0.048 1.00 90.75 178 ALA A O 1
ATOM 1393 N N . ARG A 1 179 ? 11.588 8.900 1.200 1.00 90.31 179 ARG A N 1
ATOM 1394 C CA . ARG A 1 179 ? 12.511 9.734 0.418 1.00 90.31 179 ARG A CA 1
ATOM 1395 C C . ARG A 1 179 ? 13.948 9.245 0.546 1.00 90.31 179 ARG A C 1
ATOM 1397 O O . ARG A 1 179 ? 14.587 9.042 -0.479 1.00 90.31 179 ARG A O 1
ATOM 1404 N N . SER A 1 180 ? 14.407 8.965 1.767 1.00 89.88 180 SER A N 1
ATOM 1405 C CA . SER A 1 180 ? 15.756 8.434 1.996 1.00 89.88 180 SER A CA 1
ATOM 1406 C C . SER A 1 180 ? 15.988 7.112 1.265 1.00 89.88 180 SER A C 1
ATOM 1408 O O . SER A 1 180 ? 17.038 6.934 0.663 1.00 89.88 180 SER A O 1
ATOM 1410 N N . ILE A 1 181 ? 14.992 6.216 1.222 1.00 88.19 181 ILE A N 1
ATOM 1411 C CA . ILE A 1 181 ? 15.098 4.967 0.448 1.00 88.19 181 ILE A CA 1
ATOM 1412 C C . ILE A 1 181 ? 15.314 5.247 -1.042 1.00 88.19 181 ILE A C 1
ATOM 1414 O O . ILE A 1 181 ? 16.131 4.579 -1.663 1.00 88.19 181 ILE A O 1
ATOM 1418 N N . ILE A 1 182 ? 14.589 6.208 -1.623 1.00 86.69 182 ILE A N 1
ATOM 1419 C CA . ILE A 1 182 ? 14.734 6.559 -3.045 1.00 86.69 182 ILE A CA 1
ATOM 1420 C C . ILE A 1 182 ? 16.109 7.186 -3.316 1.00 86.69 182 ILE A C 1
ATOM 1422 O O . ILE A 1 182 ? 16.693 6.934 -4.368 1.00 86.69 182 ILE A O 1
ATOM 1426 N N . GLU A 1 183 ? 16.620 8.002 -2.395 1.00 86.69 183 GLU A N 1
ATOM 1427 C CA . GLU A 1 183 ? 17.955 8.607 -2.486 1.00 86.69 183 GLU A CA 1
ATOM 1428 C C . GLU A 1 183 ? 19.063 7.545 -2.418 1.00 86.69 183 GLU A C 1
ATOM 1430 O O . GLU A 1 183 ? 19.887 7.486 -3.329 1.00 86.69 183 GLU A O 1
ATOM 1435 N N . GLU A 1 184 ? 19.023 6.652 -1.423 1.00 86.25 184 GLU A N 1
ATOM 1436 C CA . GLU A 1 184 ? 19.963 5.526 -1.279 1.00 86.25 184 GLU A CA 1
ATOM 1437 C C . GLU A 1 184 ? 19.969 4.619 -2.518 1.00 86.25 184 GLU A C 1
ATOM 1439 O O . GLU A 1 184 ? 21.026 4.219 -3.013 1.00 86.25 184 GLU A O 1
ATOM 1444 N N . ASP A 1 185 ? 18.779 4.305 -3.031 1.00 83.62 185 ASP A N 1
ATOM 1445 C CA . ASP A 1 185 ? 18.601 3.503 -4.236 1.00 83.62 185 ASP A CA 1
ATOM 1446 C C . ASP A 1 185 ? 19.258 4.209 -5.451 1.00 83.62 185 ASP A C 1
ATOM 1448 O O . ASP A 1 185 ? 20.073 3.610 -6.161 1.00 83.62 185 ASP A O 1
ATOM 1452 N N . ASN A 1 186 ? 19.005 5.508 -5.658 1.00 81.25 186 ASN A N 1
ATOM 1453 C CA . ASN A 1 186 ? 19.621 6.261 -6.762 1.00 81.25 186 ASN A CA 1
ATOM 1454 C C . ASN A 1 186 ? 21.158 6.289 -6.680 1.00 81.25 186 ASN A C 1
ATOM 1456 O O . ASN A 1 186 ? 21.819 6.070 -7.697 1.00 81.25 186 ASN A O 1
ATOM 1460 N N . GLU A 1 187 ? 21.732 6.519 -5.495 1.00 80.81 187 GLU A N 1
ATOM 1461 C CA . GLU A 1 187 ? 23.191 6.521 -5.303 1.00 80.81 187 GLU A CA 1
ATOM 1462 C C . GLU A 1 187 ? 23.811 5.153 -5.623 1.00 80.81 187 GLU A C 1
ATOM 1464 O O . GLU A 1 187 ? 24.834 5.065 -6.314 1.00 80.81 187 GLU A O 1
ATOM 1469 N N . GLY A 1 188 ? 23.164 4.072 -5.175 1.00 74.00 188 GLY A N 1
ATOM 1470 C CA . GLY A 1 188 ? 23.572 2.708 -5.506 1.00 74.00 188 GLY A CA 1
ATOM 1471 C C . GLY A 1 188 ? 23.511 2.431 -7.011 1.00 74.00 188 GLY A C 1
ATOM 1472 O O . GLY A 1 188 ? 24.437 1.839 -7.570 1.00 74.00 188 GLY A O 1
ATOM 1473 N N . GLY A 1 189 ? 22.456 2.902 -7.681 1.00 69.88 189 GLY A N 1
ATOM 1474 C CA . GLY A 1 189 ? 22.298 2.793 -9.131 1.00 69.88 189 GLY A CA 1
ATOM 1475 C C . GLY A 1 189 ? 23.407 3.508 -9.909 1.00 69.88 189 GLY A C 1
ATOM 1476 O O . GLY A 1 189 ? 23.997 2.923 -10.820 1.00 69.88 189 GLY A O 1
ATOM 1477 N N . GLU A 1 190 ? 23.751 4.741 -9.527 1.00 75.81 19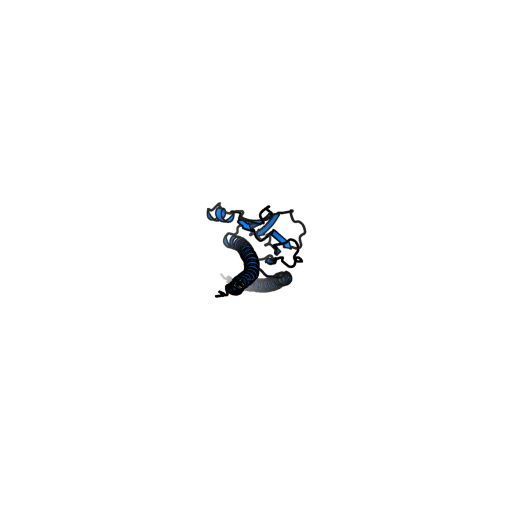0 GLU A N 1
ATOM 1478 C CA . GLU A 1 190 ? 24.826 5.502 -10.181 1.00 75.81 190 GLU A CA 1
ATOM 1479 C C . GLU A 1 190 ? 26.193 4.825 -10.056 1.00 75.81 190 GLU A C 1
ATOM 1481 O O . GLU A 1 190 ? 26.970 4.805 -11.018 1.00 75.81 190 GLU A O 1
ATOM 1486 N N . LEU A 1 191 ? 26.492 4.244 -8.892 1.00 76.25 191 LEU A N 1
ATOM 1487 C CA . LEU A 1 191 ? 27.748 3.534 -8.663 1.00 76.25 191 LEU A CA 1
ATOM 1488 C C . LEU A 1 191 ? 27.895 2.332 -9.608 1.00 76.25 191 LEU A C 1
ATOM 1490 O O . LEU A 1 191 ? 28.952 2.147 -10.213 1.00 76.25 191 LEU A O 1
ATOM 1494 N N . VAL A 1 192 ? 26.827 1.544 -9.774 1.00 76.38 192 VAL A N 1
ATOM 1495 C CA . VAL A 1 192 ? 26.817 0.374 -10.670 1.00 76.38 192 VAL A CA 1
ATOM 1496 C C . VAL A 1 192 ? 27.009 0.795 -12.125 1.00 76.38 192 VAL A C 1
ATOM 1498 O O . VAL A 1 192 ? 27.810 0.189 -12.839 1.00 76.38 192 VAL A O 1
ATOM 1501 N N . VAL A 1 193 ? 26.331 1.862 -12.560 1.00 80.31 193 VAL A N 1
ATOM 1502 C CA . VAL A 1 193 ? 26.482 2.394 -13.924 1.00 80.31 193 VAL A CA 1
ATOM 1503 C C . VAL A 1 193 ? 27.926 2.828 -14.185 1.00 80.31 193 VAL A C 1
ATOM 1505 O O . VAL A 1 193 ? 28.474 2.499 -15.238 1.00 80.31 193 VAL A O 1
ATOM 1508 N N . ARG A 1 194 ? 28.573 3.504 -13.227 1.00 79.50 194 ARG A N 1
ATOM 1509 C CA . ARG A 1 194 ? 29.989 3.895 -13.350 1.00 79.50 194 ARG A CA 1
ATOM 1510 C C . ARG A 1 194 ? 30.913 2.683 -13.458 1.00 79.50 194 ARG A C 1
ATOM 1512 O O . ARG A 1 194 ? 31.753 2.652 -14.353 1.00 79.50 194 ARG A O 1
A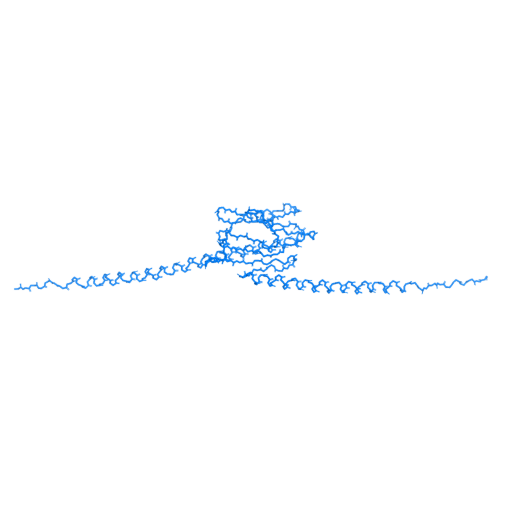TOM 1519 N N . MET A 1 195 ? 30.722 1.666 -12.617 1.00 79.75 195 MET A N 1
ATOM 1520 C CA . MET A 1 195 ? 31.523 0.435 -12.671 1.00 79.75 195 MET A CA 1
ATOM 1521 C C . MET A 1 195 ? 31.365 -0.299 -14.011 1.00 79.75 195 MET A C 1
ATOM 1523 O O . MET A 1 195 ? 32.358 -0.721 -14.601 1.00 79.75 195 MET A O 1
ATOM 1527 N N . MET A 1 196 ? 30.139 -0.397 -14.538 1.00 79.81 196 MET A N 1
ATOM 1528 C CA . MET A 1 196 ? 29.896 -0.998 -15.855 1.00 79.81 196 MET A CA 1
ATOM 1529 C C . MET A 1 196 ? 30.548 -0.201 -16.988 1.00 79.81 196 MET A C 1
ATOM 1531 O O . MET A 1 196 ? 31.118 -0.791 -17.903 1.00 79.81 196 MET A O 1
ATOM 1535 N N . GLN A 1 197 ? 30.493 1.133 -16.943 1.00 84.50 197 GLN A N 1
ATOM 1536 C CA . GLN A 1 197 ? 31.154 1.978 -17.942 1.00 84.50 197 GLN A CA 1
ATOM 1537 C C . GLN A 1 197 ? 32.676 1.792 -17.926 1.00 84.50 197 GLN A C 1
ATOM 1539 O O . GLN A 1 197 ? 33.294 1.714 -18.990 1.00 84.50 197 GLN A O 1
ATOM 1544 N N . GLU A 1 198 ? 33.276 1.670 -16.741 1.00 85.81 198 GLU A N 1
ATOM 1545 C CA . GLU A 1 198 ? 34.702 1.372 -16.596 1.00 85.81 198 GLU A CA 1
ATOM 1546 C C . GLU A 1 198 ? 35.059 -0.015 -17.146 1.00 85.81 198 GLU A C 1
ATOM 1548 O O . GLU A 1 198 ? 36.049 -0.150 -17.870 1.00 85.81 198 GLU A O 1
ATOM 1553 N N . GLU A 1 199 ? 34.248 -1.039 -16.875 1.00 84.31 199 GLU A N 1
ATOM 1554 C CA . GLU A 1 199 ? 34.475 -2.397 -17.383 1.00 84.31 199 GLU A CA 1
ATOM 1555 C C . GLU A 1 199 ? 34.334 -2.474 -18.913 1.00 84.31 199 GLU A C 1
ATOM 1557 O O . GLU A 1 199 ? 35.197 -3.034 -19.595 1.00 84.31 199 GLU A O 1
ATOM 1562 N N . VAL A 1 200 ? 33.308 -1.832 -19.483 1.00 83.12 200 VAL A N 1
ATOM 1563 C CA . VAL A 1 200 ? 33.121 -1.727 -20.941 1.00 83.12 200 VAL A CA 1
ATOM 1564 C C . VAL A 1 200 ? 34.298 -0.996 -21.593 1.00 83.12 200 VAL A C 1
ATOM 1566 O O . VAL A 1 200 ? 34.808 -1.445 -22.625 1.00 83.12 200 VAL A O 1
ATOM 1569 N N . ALA A 1 201 ? 34.784 0.090 -20.986 1.00 81.81 201 ALA A N 1
ATOM 1570 C CA . ALA A 1 201 ? 35.951 0.816 -21.485 1.00 81.81 201 ALA A CA 1
ATOM 1571 C C . ALA A 1 201 ? 37.221 -0.055 -21.474 1.00 81.81 201 ALA A C 1
ATOM 1573 O O . ALA A 1 201 ? 37.981 -0.052 -22.448 1.00 81.81 201 ALA A O 1
ATOM 1574 N N . GLN A 1 202 ? 37.430 -0.852 -20.420 1.00 83.00 202 GLN A N 1
ATOM 1575 C CA . GLN A 1 202 ? 38.559 -1.785 -20.325 1.00 83.00 202 GLN A CA 1
ATOM 1576 C C . GLN A 1 202 ? 38.472 -2.921 -21.355 1.00 83.00 202 GLN A C 1
ATOM 1578 O O . GLN A 1 202 ? 39.483 -3.282 -21.965 1.00 83.00 202 GLN A O 1
ATOM 1583 N N . LEU A 1 203 ? 37.278 -3.469 -21.593 1.00 78.62 203 LEU A N 1
ATOM 1584 C CA . LEU A 1 203 ? 37.059 -4.512 -22.601 1.00 78.62 203 LEU A CA 1
ATOM 1585 C C . LEU A 1 203 ? 37.274 -3.987 -24.027 1.00 78.62 203 LEU A C 1
ATOM 1587 O O . LEU A 1 203 ? 37.922 -4.659 -24.833 1.00 78.62 203 LEU A O 1
ATOM 1591 N N . SER A 1 204 ? 36.827 -2.762 -24.319 1.00 76.38 204 SER A N 1
ATOM 1592 C CA . SER A 1 204 ? 37.056 -2.098 -25.611 1.00 76.38 204 SER A CA 1
ATOM 1593 C C . SER A 1 204 ? 38.550 -1.874 -25.894 1.00 76.38 204 SER A C 1
ATOM 1595 O O . SER A 1 204 ? 39.015 -2.089 -27.013 1.00 76.38 204 SER A O 1
ATOM 1597 N N . GLN A 1 205 ? 39.339 -1.512 -24.875 1.00 72.00 205 GLN A N 1
ATOM 1598 C CA . GLN A 1 205 ? 40.801 -1.382 -25.002 1.00 72.00 205 GLN A CA 1
ATOM 1599 C C . GLN A 1 205 ? 41.518 -2.734 -25.159 1.00 72.00 205 GLN A C 1
ATOM 1601 O O . GLN A 1 205 ? 42.578 -2.815 -25.780 1.00 72.00 205 GLN A O 1
ATOM 1606 N N . ARG A 1 206 ? 40.948 -3.818 -24.621 1.00 66.00 206 ARG A N 1
ATOM 1607 C CA . ARG A 1 206 ? 41.480 -5.179 -24.791 1.00 66.00 206 ARG A CA 1
ATOM 1608 C C . ARG A 1 206 ? 41.214 -5.745 -26.186 1.00 66.00 206 ARG A C 1
ATOM 1610 O O . ARG A 1 206 ? 42.078 -6.445 -26.709 1.00 66.00 206 ARG A O 1
ATOM 1617 N N . GLY A 1 207 ? 40.068 -5.430 -26.793 1.00 58.75 207 GLY A N 1
ATOM 1618 C CA . GLY A 1 207 ? 39.724 -5.855 -28.156 1.00 58.75 207 GLY A CA 1
ATOM 1619 C C . GLY A 1 207 ? 40.660 -5.273 -29.221 1.00 58.75 207 GLY A C 1
ATOM 1620 O O . GLY A 1 207 ? 41.150 -6.003 -30.081 1.00 58.75 207 GLY A O 1
ATOM 1621 N N . THR A 1 208 ? 41.014 -3.991 -29.106 1.00 55.78 208 THR A N 1
ATOM 1622 C CA . THR A 1 208 ? 41.921 -3.314 -30.053 1.00 55.78 208 THR A CA 1
ATOM 1623 C C . THR A 1 208 ? 43.381 -3.774 -29.947 1.00 55.78 208 THR A C 1
ATOM 1625 O O . THR A 1 208 ? 44.123 -3.703 -30.925 1.00 55.78 208 THR A O 1
ATOM 1628 N N . ALA A 1 209 ? 43.806 -4.319 -28.802 1.00 53.03 209 ALA A N 1
ATOM 1629 C CA . ALA A 1 209 ? 45.155 -4.865 -28.622 1.00 53.03 209 ALA A CA 1
ATOM 1630 C C . ALA A 1 209 ? 45.365 -6.251 -29.273 1.00 53.03 209 ALA A C 1
ATOM 1632 O O . ALA A 1 209 ? 46.511 -6.657 -29.488 1.00 53.03 209 ALA A O 1
ATOM 1633 N N . VAL A 1 210 ? 44.288 -6.986 -29.581 1.00 54.47 210 VAL A N 1
ATOM 1634 C CA . VAL A 1 210 ? 44.365 -8.335 -30.175 1.00 54.47 210 VAL A CA 1
ATOM 1635 C C . VAL A 1 210 ? 44.381 -8.282 -31.708 1.00 54.47 210 VAL A C 1
ATOM 1637 O O . VAL A 1 210 ? 45.084 -9.080 -32.325 1.00 54.47 210 VAL A O 1
ATOM 1640 N N . GLU A 1 211 ? 43.724 -7.304 -32.339 1.00 50.06 211 GLU A N 1
ATOM 1641 C CA . GLU A 1 211 ? 43.762 -7.144 -33.805 1.00 50.06 211 GLU A CA 1
ATOM 1642 C C . GLU A 1 211 ? 45.105 -6.604 -34.334 1.00 50.06 211 GLU A C 1
ATOM 1644 O O . GLU A 1 211 ? 45.499 -6.923 -35.453 1.00 50.06 211 GLU A O 1
ATOM 1649 N N . GLY A 1 212 ? 45.886 -5.892 -33.514 1.00 47.28 212 GLY A N 1
ATOM 1650 C CA . GLY A 1 212 ? 47.196 -5.349 -33.908 1.00 47.28 212 GLY A CA 1
ATOM 1651 C C . GLY A 1 212 ? 48.359 -6.354 -33.980 1.00 47.28 212 GLY A C 1
ATOM 1652 O O . GLY A 1 212 ? 49.477 -5.958 -34.303 1.00 47.28 212 GLY A O 1
ATOM 1653 N N . LYS A 1 213 ? 48.150 -7.643 -33.662 1.00 49.06 213 LYS A N 1
ATOM 1654 C CA . LYS A 1 213 ? 49.210 -8.681 -33.686 1.00 49.06 213 LYS A CA 1
ATOM 1655 C C . LYS A 1 213 ? 49.102 -9.688 -34.839 1.00 49.06 213 LYS A C 1
ATOM 1657 O O . LYS A 1 213 ? 49.957 -10.568 -34.941 1.00 49.06 213 LYS A O 1
ATOM 1662 N N . SER A 1 214 ? 48.109 -9.550 -35.717 1.00 49.66 214 SER A N 1
ATOM 1663 C CA . SER A 1 214 ? 47.820 -10.521 -36.789 1.00 49.66 214 SER A CA 1
ATOM 1664 C C . SER A 1 214 ? 48.431 -10.176 -38.155 1.00 49.66 214 SER A C 1
ATOM 1666 O O . SER A 1 214 ? 48.392 -11.005 -39.058 1.00 49.66 214 SER A O 1
ATOM 1668 N N . GLU A 1 215 ? 49.030 -8.994 -38.330 1.00 50.03 215 GLU A N 1
ATOM 1669 C CA . GLU A 1 215 ? 49.632 -8.554 -39.599 1.00 50.03 215 GLU A CA 1
ATOM 1670 C C . GLU A 1 215 ? 51.156 -8.418 -39.482 1.00 50.03 215 GLU A C 1
ATOM 1672 O O . GLU A 1 215 ? 51.695 -7.321 -39.398 1.00 50.03 215 GLU A O 1
ATOM 1677 N N . SER A 1 216 ? 51.890 -9.534 -39.456 1.00 49.66 216 SER A N 1
ATOM 1678 C CA . SER A 1 216 ? 53.322 -9.565 -39.823 1.00 49.66 216 SER A CA 1
ATOM 1679 C C . SER A 1 216 ? 53.822 -11.002 -39.968 1.00 49.66 216 SER A C 1
ATOM 1681 O O . SER A 1 216 ? 54.580 -11.502 -39.143 1.00 49.66 216 SER A O 1
ATOM 1683 N N . LYS A 1 217 ? 53.410 -11.685 -41.039 1.00 46.19 217 LYS A N 1
ATOM 1684 C CA . LYS A 1 217 ? 54.189 -12.788 -41.625 1.00 46.19 217 LYS A CA 1
ATOM 1685 C C . LYS A 1 217 ? 53.899 -12.875 -43.126 1.00 46.19 217 LYS A C 1
ATOM 1687 O O . LYS A 1 217 ? 53.077 -13.663 -43.575 1.00 46.19 217 LYS A O 1
ATOM 1692 N N . LYS A 1 218 ? 54.583 -12.028 -43.902 1.00 49.91 218 LYS A N 1
ATOM 1693 C CA . LYS A 1 218 ? 54.808 -12.263 -45.336 1.00 49.91 218 LYS A CA 1
ATOM 1694 C C . LYS A 1 218 ? 55.782 -13.445 -45.477 1.00 49.91 218 LYS A C 1
ATOM 1696 O O . LYS A 1 218 ? 56.822 -13.406 -44.819 1.00 49.91 218 LYS A O 1
ATOM 1701 N N . PRO A 1 219 ? 55.492 -14.473 -46.290 1.00 49.50 219 PRO A N 1
ATOM 1702 C CA . PRO A 1 219 ? 56.505 -15.426 -46.711 1.00 49.50 219 PRO A CA 1
ATOM 1703 C C . PRO A 1 219 ? 57.324 -14.830 -47.862 1.00 49.50 219 PRO A C 1
ATOM 1705 O O . PRO A 1 219 ? 56.763 -14.337 -48.838 1.00 49.50 219 PRO A O 1
ATOM 1708 N N . ASP A 1 220 ? 58.648 -14.878 -47.716 1.00 47.53 220 ASP A N 1
ATOM 1709 C CA . ASP A 1 220 ? 59.620 -14.525 -48.749 1.00 47.53 220 ASP A CA 1
ATOM 1710 C C . ASP A 1 220 ? 59.475 -15.437 -49.974 1.00 47.53 220 ASP A C 1
ATOM 1712 O O . ASP A 1 220 ? 59.713 -16.647 -49.921 1.00 47.53 220 ASP A O 1
ATOM 1716 N N . GLU A 1 221 ? 59.119 -14.824 -51.096 1.00 48.50 221 GLU A N 1
ATOM 1717 C CA . GLU A 1 221 ? 59.121 -15.408 -52.430 1.00 48.50 221 GLU A CA 1
ATOM 1718 C C . GLU A 1 221 ? 60.563 -15.400 -52.968 1.00 48.50 221 GLU A C 1
ATOM 1720 O O . GLU A 1 221 ? 61.075 -14.387 -53.451 1.00 48.50 221 GLU A O 1
ATOM 1725 N N . LYS A 1 222 ? 61.268 -16.532 -52.840 1.00 50.81 222 LYS A N 1
ATOM 1726 C CA . LYS A 1 222 ? 62.566 -16.733 -53.499 1.00 50.81 222 LYS A CA 1
ATOM 1727 C C . LYS A 1 222 ? 62.357 -17.139 -54.956 1.00 50.81 222 LYS A C 1
ATOM 1729 O O . LYS A 1 222 ? 62.139 -18.306 -55.262 1.00 50.81 222 LYS A O 1
ATOM 1734 N N . ASN A 1 223 ? 62.518 -16.156 -55.833 1.00 46.25 223 ASN A N 1
ATOM 1735 C CA . ASN A 1 223 ? 62.902 -16.331 -57.231 1.00 46.25 223 ASN A CA 1
ATOM 1736 C C . ASN A 1 223 ? 64.321 -16.905 -57.329 1.00 46.25 223 ASN A C 1
ATOM 1738 O O . ASN A 1 223 ? 65.222 -16.366 -56.680 1.00 46.25 223 ASN A O 1
ATOM 1742 N N . SER A 1 224 ? 64.538 -17.899 -58.197 1.00 43.31 224 SER A N 1
ATOM 1743 C CA . SER A 1 224 ? 65.688 -17.985 -59.124 1.00 43.31 224 SER A CA 1
ATOM 1744 C C . SER A 1 224 ? 65.660 -19.287 -59.959 1.00 43.31 224 SER A C 1
ATOM 1746 O O . SER A 1 224 ? 64.981 -20.227 -59.552 1.00 43.31 224 SER A O 1
ATOM 1748 N N . PRO A 1 225 ? 66.330 -19.286 -61.132 1.00 55.50 225 PRO A N 1
ATOM 1749 C CA . PRO A 1 225 ? 65.889 -19.898 -62.396 1.00 55.50 225 PRO A CA 1
ATOM 1750 C C . PRO A 1 225 ? 66.197 -21.387 -62.595 1.00 55.50 225 PRO A C 1
ATOM 1752 O O . PRO A 1 225 ? 67.080 -21.926 -61.892 1.00 55.50 225 PRO A O 1
#

Foldseek 3Di:
DDDDDDPDPVVVVVVVVVVVVVVVVVVVVVVVVVVVVVLVVLVVLLVVLVVVVLVLLVVQQVCCVPVVWKKKWKWFADPQAIKIAIATPDDDPDPVRVVRRDIDGRRQWHDKDWAQVDDDDDPGMDMFIDHNPPPWGRATKIKTWSDPDPPPPSIQIKIWGDQGDPDNIDIDRDPVVSVVVNVVVVVVVVVVVVVVVVVVVVVVVVVVVVVVPPPDDDDDDDDDD

Organism: NCBI:txid483423

Radius of gyration: 34.39 Å; chains: 1; bounding box: 113×38×137 Å